Protein AF-A0A077WPT0-F1 (afdb_monomer)

Solvent-accessible surface area (backbone atoms only — not comparable to full-atom values): 17258 Å² total; per-residue (Å²): 133,85,86,62,83,60,63,40,85,72,70,47,32,65,64,54,57,52,49,56,51,51,52,39,88,62,44,50,56,51,54,67,65,15,46,82,70,41,66,80,72,77,47,91,63,59,45,44,58,52,54,32,46,72,44,56,47,46,56,37,43,75,47,61,49,75,93,74,52,42,67,60,50,51,53,51,52,54,52,50,52,56,30,42,53,52,21,49,55,38,48,76,71,69,50,55,69,67,65,27,34,72,59,25,71,63,44,76,78,40,51,72,43,56,54,60,56,56,59,59,63,68,69,67,75,79,80,78,85,75,79,76,79,79,74,92,76,86,88,80,89,88,88,89,85,88,87,87,84,89,86,87,85,87,90,87,85,89,76,90,81,89,81,90,81,82,88,83,87,78,85,80,81,88,79,88,78,90,79,84,87,78,95,79,81,85,86,84,80,81,76,80,75,80,85,76,77,73,88,73,76,70,79,69,57,68,66,59,54,50,56,50,51,54,51,52,51,52,51,51,51,51,52,50,53,51,53,56,49,52,54,51,50,54,53,49,55,51,51,51,51,52,51,58,48,54,52,53,42,48,75,71,67,52,51,73,68,58,51,50,56,55,56,62,76,74,111

pLDDT: mean 77.73, std 22.84, range [34.75, 98.44]

Sequence (267 aa):
MKWSTEKGPMGVTRDQVVLDWLKQPGNYDSFMKADGRSKMMGTVTQNKRDVVKSTVCVSLQNAGFSGITPHAVVIKLTQWLKNYHRAYALAKSGASQEKVKKVFPDYYDLVNHIESDTCQQAAGDTSDSSICEIQPRNIIRGQRLRQQQLSRVFDADNIDHQQANQHHSHQYVETHSSTRYSRARATRTTIRYQNRNESSTRMQDPLLQRQHYDLITRLLQQQQQLLDQQARQSRLQEIELHISLIERLTEAGFTKEEIAEQLAKYQ

Organism: NCBI:txid688394

Mean predicted aligned error: 18.71 Å

Secondary structure (DSSP, 8-state):
--------TTS--HHHHHHHHHHSTTHHHHHHH--GGGGGGT--PPPHHHHHHHTHHHHHHHTT--S--HHHHHHHHHHHHHHHHHHHHHHHTT--HHHHHHH-TTHHHHHHHHHHHHHHHHSSSSS------------------SSSSSS-S------------------PPP-------------------------------HHHHHHHHHHHHHHHHHHHHHHHHHHHHHHHHHHHHHHHHHHHHHHTT--HHHHHHHHHTT-

Foldseek 3Di:
DDLDQDQAPQRHGLVRLVLVQLLDACLVVLLVQQDPPCVVVVDPRHHNLRSCVVGVVVSCVVSVHPDDHSVNVNVVVVQLVVLLVVLVVCVVVVHDPVVSCVSPVCNVVNVVRVVVNVVVVVVPPPPDPPPPPDDPDDDDDDDDPDDDPDDDDDDDDDDDDDDDDDDDDDDDDDDDDDDDDDDDDDDDPPPPPPPPDDPPPPPPPVVVVVVVVVVVVVVVVVVVVVVVVVVVVVVVVVVVVLVVVVVVCVVVVDDPVVSVVVVVVVD

Structure (mmCIF, N/CA/C/O backbone):
data_AF-A0A077WPT0-F1
#
_entry.id   AF-A0A077WPT0-F1
#
loop_
_atom_site.group_PDB
_atom_site.id
_atom_site.type_symbol
_atom_site.label_atom_id
_atom_site.label_alt_id
_atom_site.label_comp_id
_atom_site.label_asym_id
_atom_site.label_entity_id
_atom_site.label_seq_id
_atom_site.pdbx_PDB_ins_code
_atom_site.Cartn_x
_atom_site.Cartn_y
_atom_site.Cartn_z
_atom_site.occupancy
_atom_site.B_iso_or_equiv
_atom_site.auth_seq_id
_atom_site.auth_comp_id
_atom_site.auth_asym_id
_atom_site.auth_atom_id
_atom_site.pdbx_PDB_model_num
ATOM 1 N N . MET A 1 1 ? -7.056 3.470 -22.366 1.00 61.12 1 MET A N 1
ATOM 2 C CA . MET A 1 1 ? -7.720 2.359 -21.645 1.00 61.12 1 MET A CA 1
ATOM 3 C C . MET A 1 1 ? -8.851 2.957 -20.826 1.00 61.12 1 MET A C 1
ATOM 5 O O . MET A 1 1 ? -8.581 3.908 -20.102 1.00 61.12 1 MET A O 1
ATOM 9 N N . LYS A 1 2 ? -10.095 2.490 -20.976 1.00 74.56 2 LYS A N 1
ATOM 10 C CA . LYS A 1 2 ? -11.208 2.971 -20.143 1.00 74.56 2 LYS A CA 1
ATOM 11 C C . LYS A 1 2 ? -11.101 2.312 -18.767 1.00 74.56 2 LYS A C 1
ATOM 13 O O . LYS A 1 2 ? -11.049 1.086 -18.670 1.00 74.56 2 LYS A O 1
ATOM 18 N N . TRP A 1 3 ? -11.009 3.122 -17.720 1.00 86.31 3 TRP A N 1
ATOM 19 C CA . TRP A 1 3 ? -11.073 2.647 -16.344 1.00 86.31 3 TRP A CA 1
ATOM 20 C C . TRP A 1 3 ? -12.552 2.413 -16.017 1.00 86.31 3 TRP A C 1
ATOM 22 O O . TRP A 1 3 ? -13.270 3.370 -15.750 1.00 86.31 3 TRP A O 1
ATOM 32 N N . SER A 1 4 ? -13.032 1.179 -16.198 1.00 84.44 4 SER A N 1
ATOM 33 C CA . SER A 1 4 ? -14.448 0.845 -15.987 1.00 84.44 4 SER A CA 1
ATOM 34 C C . SER A 1 4 ? -14.784 0.789 -14.495 1.00 84.44 4 SER A C 1
ATOM 36 O O . SER A 1 4 ? -13.951 0.377 -13.685 1.00 84.44 4 SER A O 1
ATOM 38 N N . THR A 1 5 ? -16.009 1.195 -14.164 1.00 88.31 5 THR A N 1
ATOM 39 C CA . THR A 1 5 ? -16.635 1.073 -12.840 1.00 88.31 5 THR A CA 1
ATOM 40 C C . THR A 1 5 ? -17.322 -0.280 -12.636 1.00 88.31 5 THR A C 1
ATOM 42 O O . THR A 1 5 ? -17.934 -0.506 -11.594 1.00 88.31 5 THR A O 1
ATOM 45 N N . GLU A 1 6 ? -17.230 -1.187 -13.611 1.00 91.88 6 GLU A N 1
ATOM 46 C CA . GLU A 1 6 ? -17.753 -2.547 -13.497 1.00 91.88 6 GLU A CA 1
ATOM 47 C C . GLU A 1 6 ? -17.143 -3.285 -12.297 1.00 91.88 6 GLU A C 1
ATOM 49 O O . GLU A 1 6 ? -15.930 -3.243 -12.052 1.00 91.88 6 GLU A O 1
ATOM 54 N N . LYS A 1 7 ? -18.011 -3.972 -11.547 1.00 93.75 7 LYS A N 1
ATOM 55 C CA . LYS A 1 7 ? -17.598 -4.863 -10.463 1.00 93.75 7 LYS A CA 1
ATOM 56 C C . LYS A 1 7 ? -16.868 -6.065 -11.059 1.00 93.75 7 LYS A C 1
ATOM 58 O O . LYS A 1 7 ? -17.328 -6.656 -12.032 1.00 93.75 7 LYS A O 1
ATOM 63 N N . GLY A 1 8 ? -15.718 -6.391 -10.481 1.00 90.81 8 GLY A N 1
ATOM 64 C CA . GLY A 1 8 ? -14.924 -7.550 -10.864 1.00 90.81 8 GLY A CA 1
ATOM 65 C C . GLY A 1 8 ? -15.490 -8.867 -10.326 1.00 90.81 8 GLY A C 1
ATOM 66 O O . GLY A 1 8 ? -16.518 -8.873 -9.645 1.00 90.81 8 GLY A O 1
ATOM 67 N N . PRO A 1 9 ? -14.781 -9.984 -10.574 1.00 89.38 9 PRO A N 1
ATOM 68 C CA . PRO A 1 9 ? -15.189 -11.328 -10.154 1.00 89.38 9 PRO A CA 1
ATOM 69 C C . PRO A 1 9 ? -15.435 -11.463 -8.646 1.00 89.38 9 PRO A C 1
ATOM 71 O O . PRO A 1 9 ? -16.282 -12.240 -8.226 1.00 89.38 9 PRO A O 1
ATOM 74 N N . MET A 1 10 ? -14.725 -10.676 -7.834 1.00 92.50 10 MET A N 1
ATOM 75 C CA . MET A 1 10 ? -14.856 -10.669 -6.372 1.00 92.50 10 MET A CA 1
ATOM 76 C C . MET A 1 10 ? -15.855 -9.623 -5.847 1.00 92.50 10 MET A C 1
ATOM 78 O O . MET A 1 10 ? -15.853 -9.302 -4.664 1.00 92.50 10 MET A O 1
ATOM 82 N N . GLY A 1 11 ? -16.670 -9.013 -6.714 1.00 95.88 11 GLY A N 1
ATOM 83 C CA . GLY A 1 11 ? -17.642 -7.982 -6.324 1.00 95.88 11 GLY A CA 1
ATOM 84 C C . GLY A 1 11 ? -17.039 -6.612 -5.976 1.00 95.88 11 GLY A C 1
ATOM 85 O O . GLY A 1 11 ? -17.791 -5.660 -5.756 1.00 95.88 11 GLY A O 1
ATOM 86 N N . VAL A 1 12 ? -15.709 -6.483 -5.978 1.00 96.44 12 VAL A N 1
ATOM 87 C CA . VAL A 1 12 ? -14.973 -5.223 -5.781 1.00 96.44 12 VAL A CA 1
ATOM 88 C C . VAL A 1 12 ? -14.750 -4.500 -7.108 1.00 96.44 12 VAL A C 1
ATOM 90 O O . VAL A 1 12 ? -14.693 -5.129 -8.163 1.00 96.44 12 VAL A O 1
ATOM 93 N N . THR A 1 13 ? -14.626 -3.174 -7.089 1.00 96.62 13 THR A N 1
ATOM 94 C CA . THR A 1 13 ? -14.268 -2.383 -8.279 1.00 96.62 13 THR A CA 1
ATOM 95 C C . THR A 1 13 ? -12.752 -2.197 -8.363 1.00 96.62 13 THR A C 1
ATOM 97 O O . THR A 1 13 ? -12.040 -2.313 -7.367 1.00 96.62 13 THR A O 1
ATOM 100 N N . ARG A 1 14 ? -12.232 -1.856 -9.549 1.00 95.81 14 ARG A N 1
ATOM 101 C CA . ARG A 1 14 ? -10.802 -1.520 -9.714 1.00 95.81 14 ARG A CA 1
ATOM 102 C C . ARG A 1 14 ? -10.390 -0.326 -8.860 1.00 95.81 14 ARG A C 1
ATOM 104 O O . ARG A 1 14 ? -9.275 -0.296 -8.356 1.00 95.81 14 ARG A O 1
ATOM 111 N N . ASP A 1 15 ? -11.289 0.650 -8.731 1.00 96.06 15 ASP A N 1
ATOM 112 C CA . ASP A 1 15 ? -11.083 1.821 -7.882 1.00 96.06 15 ASP A CA 1
ATOM 113 C C . ASP A 1 15 ? -10.944 1.402 -6.415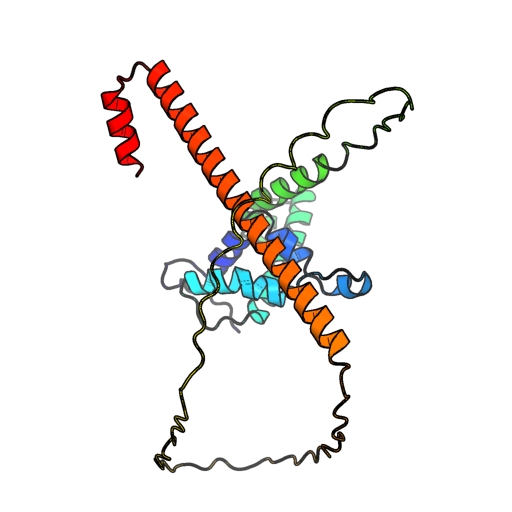 1.00 96.06 15 ASP A C 1
ATOM 115 O O . ASP A 1 15 ? -9.976 1.800 -5.776 1.00 96.06 15 ASP A O 1
ATOM 119 N N . GLN A 1 16 ? -11.811 0.510 -5.923 1.00 96.19 16 GLN A N 1
ATOM 120 C CA . GLN A 1 16 ? -11.729 0.013 -4.550 1.00 96.19 16 GLN A CA 1
ATOM 121 C C . GLN A 1 16 ? -10.383 -0.660 -4.254 1.00 96.19 16 GLN A C 1
ATOM 123 O O . GLN A 1 16 ? -9.739 -0.318 -3.272 1.00 96.19 16 GLN A O 1
ATOM 128 N N . VAL A 1 17 ? -9.907 -1.543 -5.139 1.00 97.12 17 VAL A N 1
ATOM 129 C CA . VAL A 1 17 ? -8.616 -2.236 -4.950 1.00 97.12 17 VAL A CA 1
ATOM 130 C C . VAL A 1 17 ? -7.448 -1.247 -4.868 1.00 97.12 17 VAL A C 1
ATOM 132 O O . VAL A 1 17 ? -6.526 -1.426 -4.074 1.00 97.12 17 VAL A O 1
ATOM 135 N N . VAL A 1 18 ? -7.473 -0.190 -5.684 1.00 96.62 18 VAL A N 1
ATOM 136 C CA . VAL A 1 18 ? -6.431 0.846 -5.666 1.00 96.62 18 VAL A CA 1
ATOM 137 C C . VAL A 1 18 ? -6.545 1.736 -4.424 1.00 96.62 18 VAL A C 1
ATOM 139 O O . VAL A 1 18 ? -5.513 2.116 -3.872 1.00 96.62 18 VAL A O 1
ATOM 142 N N . LEU A 1 19 ? -7.761 2.051 -3.962 1.00 96.38 19 LEU A N 1
ATOM 143 C CA . LEU A 1 19 ? -7.979 2.769 -2.700 1.00 96.38 19 LEU A CA 1
ATOM 144 C C . LEU A 1 19 ? -7.469 1.958 -1.514 1.00 96.38 19 LEU A C 1
ATOM 146 O O . LEU A 1 19 ? -6.725 2.492 -0.700 1.00 96.38 19 LEU A O 1
ATOM 150 N N . ASP A 1 20 ? -7.813 0.674 -1.440 1.00 97.00 20 ASP A N 1
ATOM 151 C CA . ASP A 1 20 ? -7.384 -0.207 -0.353 1.00 97.00 20 ASP A CA 1
ATOM 152 C C . ASP A 1 20 ? -5.860 -0.347 -0.325 1.00 97.00 20 ASP A C 1
ATOM 154 O O . ASP A 1 20 ? -5.253 -0.331 0.743 1.00 97.00 20 ASP A O 1
ATOM 158 N N . TRP A 1 21 ? -5.218 -0.385 -1.497 1.00 96.94 21 TRP A N 1
ATOM 159 C CA . TRP A 1 21 ? -3.762 -0.333 -1.588 1.00 96.94 21 TRP A CA 1
ATOM 160 C C . TRP A 1 21 ? -3.181 0.995 -1.076 1.00 96.94 21 TRP A C 1
ATOM 162 O O . TRP A 1 21 ? -2.174 0.981 -0.373 1.00 96.94 21 TRP A O 1
ATOM 172 N N . LEU A 1 22 ? -3.806 2.138 -1.385 1.00 96.62 22 LEU A N 1
ATOM 173 C CA . LEU A 1 22 ? -3.371 3.453 -0.890 1.00 96.62 22 LEU A CA 1
ATOM 174 C C . LEU A 1 22 ? -3.555 3.623 0.625 1.00 96.62 22 LEU A C 1
ATOM 176 O O . LEU A 1 22 ? -2.825 4.407 1.222 1.00 96.62 22 LEU A O 1
ATOM 180 N N . LYS A 1 23 ? -4.513 2.912 1.232 1.00 95.88 23 LYS A N 1
ATOM 181 C CA . LYS A 1 23 ? -4.760 2.924 2.684 1.00 95.88 23 LYS A CA 1
ATOM 182 C C . LYS A 1 23 ? -3.711 2.148 3.485 1.00 95.88 23 LYS A C 1
ATOM 184 O O . LYS A 1 23 ? -3.635 2.318 4.698 1.00 95.88 23 LYS A O 1
ATOM 189 N N . GLN A 1 24 ? -2.940 1.273 2.841 1.00 95.38 24 GLN A N 1
ATOM 190 C CA . GLN A 1 24 ? -1.886 0.520 3.518 1.00 95.38 24 GLN A CA 1
ATOM 191 C C . GLN A 1 24 ? -0.701 1.439 3.876 1.00 95.38 24 GLN A C 1
ATOM 193 O O . GLN A 1 24 ? -0.290 2.241 3.027 1.00 95.38 24 GLN A O 1
ATOM 198 N N . PRO A 1 25 ? -0.111 1.290 5.079 1.00 93.38 25 PRO A N 1
ATOM 199 C CA . PRO A 1 25 ? 0.960 2.163 5.545 1.00 93.38 25 PRO A CA 1
ATOM 200 C C . PRO A 1 25 ? 2.158 2.219 4.593 1.00 93.38 25 PRO A C 1
ATOM 202 O O . PRO A 1 25 ? 2.627 1.193 4.098 1.00 93.38 25 PRO A O 1
ATOM 205 N N . GLY A 1 26 ? 2.655 3.426 4.321 1.00 91.44 26 GLY A N 1
ATOM 206 C CA . GLY A 1 26 ? 3.845 3.661 3.494 1.00 91.44 26 GLY A CA 1
ATOM 207 C C . GLY A 1 26 ? 3.670 3.487 1.976 1.00 91.44 26 GLY A C 1
ATOM 208 O O . GLY A 1 26 ? 4.552 3.903 1.218 1.00 91.44 26 GLY A O 1
ATOM 209 N N . ASN A 1 27 ? 2.547 2.952 1.482 1.00 94.75 27 ASN A N 1
ATOM 210 C CA . ASN A 1 27 ? 2.315 2.800 0.037 1.00 94.75 27 ASN A CA 1
ATOM 211 C C . ASN A 1 27 ? 2.149 4.150 -0.672 1.00 94.75 27 ASN A C 1
ATOM 213 O O . ASN A 1 27 ? 2.704 4.359 -1.757 1.00 94.75 27 ASN A O 1
ATOM 217 N N . TYR A 1 28 ? 1.427 5.081 -0.041 1.00 94.94 28 TYR A N 1
ATOM 218 C CA . TYR A 1 28 ? 1.303 6.458 -0.516 1.00 94.94 28 TYR A CA 1
ATOM 219 C C . TYR A 1 28 ? 2.684 7.120 -0.650 1.00 94.94 28 TYR A C 1
ATOM 221 O O . TYR A 1 28 ? 3.041 7.608 -1.727 1.00 94.94 28 TYR A O 1
ATOM 229 N N . ASP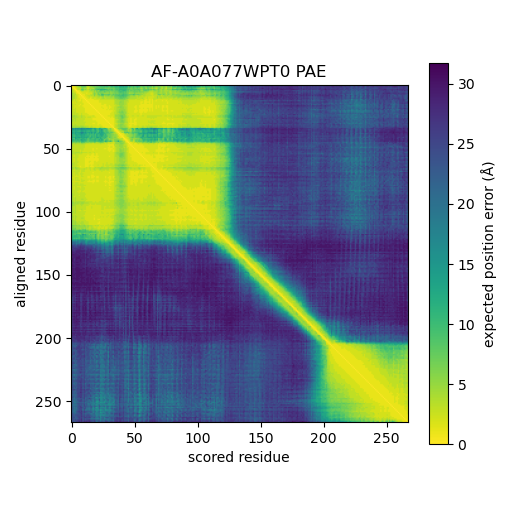 A 1 29 ? 3.488 7.065 0.414 1.00 91.94 29 ASP A N 1
ATOM 230 C CA . ASP A 1 29 ? 4.832 7.644 0.453 1.00 91.94 29 ASP A CA 1
ATOM 231 C C . ASP A 1 29 ? 5.755 7.010 -0.580 1.00 91.94 29 ASP A C 1
ATOM 233 O O . ASP A 1 29 ? 6.461 7.718 -1.298 1.00 91.94 29 ASP A O 1
ATOM 237 N N . SER A 1 30 ? 5.731 5.680 -0.686 1.00 92.31 30 SER A N 1
ATOM 238 C CA . SER A 1 30 ? 6.514 4.929 -1.664 1.00 92.31 30 SER A CA 1
ATOM 239 C C . SER A 1 30 ? 6.197 5.393 -3.087 1.00 92.31 30 SER A C 1
ATOM 241 O O . SER A 1 30 ? 7.104 5.735 -3.849 1.00 92.31 30 SER A O 1
ATOM 243 N N . PHE A 1 31 ? 4.913 5.529 -3.435 1.00 94.12 31 PHE A N 1
ATOM 244 C CA . PHE A 1 31 ? 4.510 6.023 -4.752 1.00 94.12 31 PHE A CA 1
ATOM 245 C C . PHE A 1 31 ? 4.898 7.488 -4.995 1.00 94.12 31 PHE A C 1
ATOM 247 O O . PHE A 1 31 ? 5.295 7.848 -6.109 1.00 94.12 31 PHE A O 1
ATOM 254 N N . MET A 1 32 ? 4.786 8.340 -3.973 1.00 92.31 32 MET A N 1
ATOM 255 C CA . MET A 1 32 ? 5.144 9.758 -4.062 1.00 92.31 32 MET A CA 1
ATOM 256 C C . MET A 1 32 ? 6.656 9.963 -4.215 1.00 92.31 32 MET A C 1
ATOM 258 O O . MET A 1 32 ? 7.076 10.761 -5.056 1.00 92.31 32 MET A O 1
ATOM 262 N N . LYS A 1 33 ? 7.465 9.207 -3.462 1.00 90.06 33 LYS A N 1
ATOM 263 C CA . LYS A 1 33 ? 8.938 9.235 -3.493 1.00 90.06 33 LYS A CA 1
ATOM 264 C C . LYS A 1 33 ? 9.514 8.573 -4.744 1.00 90.06 33 LYS A C 1
ATOM 266 O O . LYS A 1 33 ? 10.615 8.928 -5.160 1.00 90.06 33 LYS A O 1
ATOM 271 N N . ALA A 1 34 ? 8.771 7.665 -5.378 1.00 90.25 34 ALA A N 1
ATOM 272 C CA . ALA A 1 34 ? 9.157 6.981 -6.608 1.00 90.25 34 ALA A CA 1
ATOM 273 C C . ALA A 1 34 ? 9.166 7.896 -7.851 1.00 90.25 34 ALA A C 1
ATOM 275 O O . ALA A 1 34 ? 8.766 7.477 -8.931 1.00 90.25 34 ALA A O 1
ATOM 276 N N . ASP A 1 35 ? 9.572 9.163 -7.752 1.00 80.38 35 ASP A N 1
ATOM 277 C CA . ASP A 1 35 ? 9.676 10.050 -8.910 1.00 80.38 35 ASP A CA 1
ATOM 278 C C . ASP A 1 35 ? 11.081 10.024 -9.526 1.00 80.38 35 ASP A C 1
ATOM 280 O O . ASP A 1 35 ? 12.098 9.916 -8.844 1.00 80.38 35 ASP A O 1
ATOM 284 N N . GLY A 1 36 ? 11.155 10.161 -10.851 1.00 61.09 36 GLY A N 1
ATOM 285 C CA . GLY A 1 36 ? 12.404 10.000 -11.608 1.00 61.09 36 GLY A CA 1
ATOM 286 C C . GLY A 1 36 ? 13.478 11.067 -11.345 1.00 61.09 36 GLY A C 1
ATOM 287 O O . GLY A 1 36 ? 14.562 10.979 -11.924 1.00 61.09 36 GLY A O 1
ATOM 288 N N . ARG A 1 37 ? 13.201 12.070 -10.498 1.00 64.75 37 ARG A N 1
ATOM 289 C CA . ARG A 1 37 ? 14.124 13.176 -10.183 1.00 64.75 37 ARG A CA 1
ATOM 290 C C . ARG A 1 37 ? 15.326 12.739 -9.352 1.00 64.75 37 ARG A C 1
ATOM 292 O O . ARG A 1 37 ? 16.400 13.314 -9.492 1.00 64.75 37 ARG A O 1
ATOM 299 N N . SER A 1 38 ? 15.180 11.688 -8.554 1.00 63.31 38 SER A N 1
ATOM 300 C CA . SER A 1 38 ? 16.245 11.168 -7.690 1.00 63.31 38 SER A CA 1
ATOM 301 C C . SER A 1 38 ? 17.443 10.601 -8.457 1.00 63.31 38 SER A C 1
ATOM 303 O O . SER A 1 38 ? 18.521 10.465 -7.886 1.00 63.31 38 SER A O 1
ATOM 305 N N . LYS A 1 39 ? 17.319 10.390 -9.778 1.00 61.41 39 LYS A N 1
ATOM 306 C CA . LYS A 1 39 ? 18.473 10.088 -10.639 1.00 61.41 39 LYS A CA 1
ATOM 307 C C . LYS A 1 39 ? 19.583 11.140 -10.541 1.00 61.41 39 LYS A C 1
ATOM 309 O O . LYS A 1 39 ? 20.742 10.783 -10.711 1.00 61.41 39 LYS A O 1
ATOM 314 N N . MET A 1 40 ? 19.257 12.405 -10.253 1.00 62.19 40 MET A N 1
ATOM 315 C CA . MET A 1 40 ? 20.275 13.451 -10.073 1.00 62.19 40 MET A CA 1
ATOM 316 C C . MET A 1 40 ? 21.046 13.334 -8.752 1.00 62.19 40 MET A C 1
ATOM 318 O O . MET A 1 40 ? 22.156 13.843 -8.669 1.00 62.19 40 MET A O 1
ATOM 322 N N . MET A 1 41 ? 20.490 12.663 -7.740 1.00 69.81 41 MET A N 1
ATOM 323 C CA . MET A 1 41 ? 21.079 12.560 -6.397 1.00 69.81 41 MET A CA 1
ATOM 324 C C . MET A 1 41 ? 21.886 11.267 -6.196 1.00 69.81 41 MET A C 1
ATOM 326 O O . MET A 1 41 ? 22.348 11.001 -5.092 1.00 69.81 41 MET A O 1
ATOM 330 N N . GLY A 1 42 ? 22.030 10.427 -7.230 1.00 73.25 42 GLY A N 1
ATOM 331 C CA . GLY A 1 42 ? 22.754 9.152 -7.140 1.00 73.25 42 GLY A CA 1
ATOM 332 C C . GLY A 1 42 ? 22.072 8.088 -6.271 1.00 73.25 42 GLY A C 1
ATOM 333 O O . GLY A 1 42 ? 22.613 6.997 -6.102 1.00 73.25 42 GLY A O 1
ATOM 334 N N . THR A 1 43 ? 20.878 8.364 -5.741 1.00 73.19 43 THR A N 1
ATOM 335 C CA . THR A 1 43 ? 20.095 7.395 -4.980 1.00 73.19 43 THR A CA 1
ATOM 336 C C . THR A 1 43 ? 19.271 6.535 -5.933 1.00 73.19 43 THR A C 1
ATOM 338 O O . THR A 1 43 ? 18.555 7.028 -6.809 1.00 73.19 43 THR A O 1
ATOM 341 N N . VAL A 1 44 ? 19.379 5.214 -5.779 1.00 69.88 44 VAL A N 1
ATOM 342 C CA . VAL A 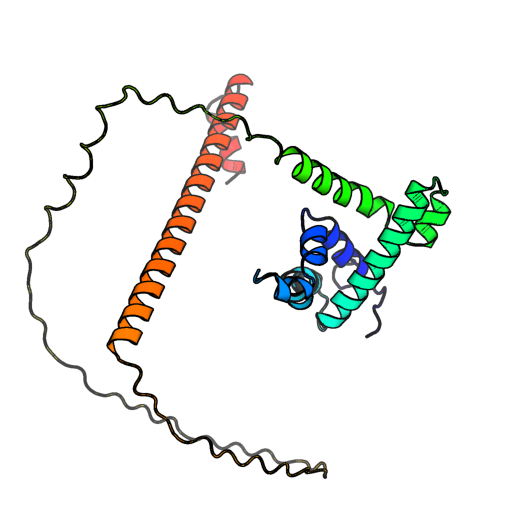1 44 ? 18.577 4.249 -6.539 1.00 69.88 44 VAL A CA 1
ATOM 343 C C . VAL A 1 44 ? 17.157 4.263 -5.979 1.00 69.88 44 VAL A C 1
ATOM 345 O O . VAL A 1 44 ? 16.778 3.428 -5.166 1.00 69.88 44 VAL A O 1
ATOM 348 N N . THR A 1 45 ? 16.355 5.243 -6.376 1.00 77.38 45 THR A N 1
ATOM 349 C CA . THR A 1 45 ? 14.917 5.217 -6.093 1.00 77.38 45 THR A CA 1
ATOM 350 C C . THR A 1 45 ? 14.191 4.398 -7.146 1.00 77.38 45 THR A C 1
ATOM 352 O O . THR A 1 45 ? 14.464 4.510 -8.345 1.00 77.38 45 THR A O 1
ATOM 355 N N . GLN A 1 46 ? 13.217 3.616 -6.693 1.00 87.88 46 GLN A N 1
ATOM 356 C CA . GLN A 1 46 ? 12.321 2.858 -7.557 1.00 87.88 46 GLN A CA 1
ATOM 357 C C . GLN A 1 46 ? 11.520 3.799 -8.471 1.00 87.88 46 GLN A C 1
ATOM 359 O O . GLN A 1 46 ? 11.143 4.902 -8.084 1.00 87.88 46 GLN A O 1
ATOM 364 N N . ASN A 1 47 ? 11.253 3.371 -9.704 1.00 91.62 47 ASN A N 1
ATOM 365 C CA . ASN A 1 47 ? 10.379 4.096 -10.627 1.00 91.62 47 ASN A CA 1
ATOM 366 C C . ASN A 1 47 ? 8.906 3.845 -10.253 1.00 91.62 47 ASN A C 1
ATOM 368 O O . ASN A 1 47 ? 8.558 2.706 -9.941 1.00 91.62 47 ASN A O 1
ATOM 372 N N . LYS A 1 48 ? 8.008 4.840 -10.379 1.00 94.38 48 LYS A N 1
ATOM 373 C CA . LYS A 1 48 ? 6.545 4.648 -10.208 1.00 94.38 48 LYS A CA 1
ATOM 374 C C . LYS A 1 48 ? 6.022 3.430 -10.956 1.00 94.38 48 LYS A C 1
ATOM 376 O O . LYS A 1 48 ? 5.159 2.720 -10.450 1.00 94.38 48 LYS A O 1
ATOM 381 N N . ARG A 1 49 ? 6.528 3.185 -12.172 1.00 95.12 49 ARG A N 1
ATOM 382 C CA . ARG A 1 49 ? 6.116 2.026 -12.976 1.00 95.12 49 ARG A CA 1
ATOM 383 C C . ARG A 1 49 ? 6.495 0.704 -12.305 1.00 95.12 49 ARG A C 1
ATOM 385 O O . ARG A 1 49 ? 5.706 -0.230 -12.390 1.00 95.12 49 ARG A O 1
ATOM 392 N N . ASP A 1 50 ? 7.652 0.641 -11.655 1.00 93.94 50 ASP A N 1
ATOM 393 C CA . ASP A 1 50 ? 8.131 -0.565 -10.981 1.00 93.94 50 ASP A CA 1
ATOM 394 C C . ASP A 1 50 ? 7.355 -0.800 -9.687 1.00 93.94 50 ASP A C 1
ATOM 396 O O . ASP A 1 50 ? 6.844 -1.901 -9.508 1.00 93.94 50 ASP A O 1
ATOM 400 N N . VAL A 1 51 ? 7.149 0.248 -8.874 1.00 95.25 51 VAL A N 1
ATOM 401 C CA . VAL A 1 51 ? 6.302 0.194 -7.666 1.00 95.25 51 VAL A CA 1
ATOM 402 C C . VAL A 1 51 ? 4.905 -0.308 -8.019 1.00 95.25 51 VAL A C 1
ATOM 404 O O . VAL A 1 51 ? 4.410 -1.271 -7.442 1.00 95.25 51 VAL A O 1
ATOM 407 N N . VAL A 1 52 ? 4.275 0.290 -9.031 1.00 96.94 52 VAL A N 1
ATOM 408 C CA . VAL A 1 52 ? 2.934 -0.106 -9.472 1.00 96.94 52 VAL A CA 1
ATOM 409 C C . VAL A 1 52 ? 2.905 -1.531 -10.012 1.00 96.94 52 VAL A C 1
ATOM 411 O O . VAL A 1 52 ? 1.948 -2.258 -9.757 1.00 96.94 52 VAL A O 1
ATOM 414 N N . LYS A 1 53 ? 3.934 -1.942 -10.759 1.00 96.44 53 LYS A N 1
ATOM 415 C CA . LYS A 1 53 ? 4.010 -3.291 -11.321 1.00 96.44 53 LYS A CA 1
ATOM 416 C C . LYS A 1 53 ? 4.148 -4.348 -10.224 1.00 96.44 53 LYS A C 1
ATOM 418 O O . LYS A 1 53 ? 3.491 -5.377 -10.329 1.00 96.44 53 LYS A O 1
ATOM 423 N N . SER A 1 54 ? 4.991 -4.117 -9.217 1.00 95.31 54 SER A N 1
ATOM 424 C CA . SER A 1 54 ? 5.255 -5.091 -8.150 1.00 95.31 54 SER A CA 1
ATOM 425 C C . SER A 1 54 ? 4.155 -5.151 -7.093 1.00 95.31 54 SER A C 1
ATOM 427 O O . SER A 1 54 ? 3.993 -6.191 -6.467 1.00 95.31 54 SER A O 1
ATOM 429 N N . THR A 1 55 ? 3.395 -4.070 -6.904 1.00 96.12 55 THR A N 1
ATOM 430 C CA . THR A 1 55 ? 2.386 -3.980 -5.838 1.00 96.12 55 THR A CA 1
ATOM 431 C C . THR A 1 55 ? 0.966 -3.903 -6.403 1.00 96.12 55 THR A C 1
ATOM 433 O O . THR A 1 55 ? 0.242 -4.893 -6.410 1.00 96.12 55 THR A O 1
ATOM 436 N N . VAL A 1 56 ? 0.568 -2.759 -6.963 1.00 96.62 56 VAL A N 1
ATOM 437 C CA . VAL A 1 56 ? -0.816 -2.489 -7.387 1.00 96.62 56 VAL A CA 1
ATOM 438 C C . VAL A 1 56 ? -1.310 -3.459 -8.460 1.00 96.62 56 VAL A C 1
ATOM 440 O O . VAL A 1 56 ? -2.444 -3.930 -8.396 1.00 96.62 56 VAL A O 1
ATOM 443 N N . CYS A 1 57 ? -0.479 -3.776 -9.456 1.00 96.75 57 CYS A N 1
ATOM 444 C CA . CYS A 1 57 ? -0.841 -4.737 -10.497 1.00 96.75 57 CYS A CA 1
ATOM 445 C C . CYS A 1 57 ? -1.047 -6.147 -9.931 1.00 96.75 57 CYS A C 1
ATOM 447 O O . CYS A 1 57 ? -1.939 -6.845 -10.406 1.00 96.75 57 CYS A O 1
ATOM 449 N N . VAL A 1 58 ? -0.282 -6.537 -8.906 1.00 96.75 58 VAL A N 1
ATOM 450 C CA . VAL A 1 58 ? -0.460 -7.818 -8.208 1.00 96.75 58 VAL A CA 1
ATOM 451 C C . VAL A 1 58 ? -1.779 -7.814 -7.436 1.00 96.75 58 VAL A C 1
ATOM 453 O O . VAL A 1 58 ? -2.569 -8.739 -7.596 1.00 96.75 58 VAL A O 1
ATOM 456 N N . SER A 1 59 ? -2.095 -6.744 -6.698 1.00 96.56 59 SER A N 1
ATOM 457 C CA . SER A 1 59 ? -3.386 -6.614 -5.999 1.00 96.56 59 SER A CA 1
ATOM 458 C C . SER A 1 59 ? -4.582 -6.656 -6.956 1.00 96.56 59 SER A C 1
ATOM 460 O O . SER A 1 59 ? -5.576 -7.328 -6.687 1.00 96.56 59 SER A O 1
ATOM 462 N N . LEU A 1 60 ? -4.485 -5.985 -8.110 1.00 96.69 60 LEU A N 1
ATOM 463 C CA . LEU A 1 60 ? -5.516 -6.028 -9.151 1.00 96.69 60 LEU A CA 1
ATOM 464 C C . LEU A 1 60 ? -5.670 -7.431 -9.749 1.00 96.69 60 LEU A C 1
ATOM 466 O O . LEU A 1 60 ? -6.797 -7.884 -9.947 1.00 96.69 60 LEU A O 1
ATOM 470 N N . GLN A 1 61 ? -4.560 -8.125 -10.003 1.00 96.56 61 GLN A N 1
ATOM 471 C CA . GLN A 1 61 ? -4.576 -9.494 -10.511 1.00 96.56 61 GLN A CA 1
ATOM 472 C C . GLN A 1 61 ? -5.208 -10.460 -9.502 1.00 96.56 61 GLN A C 1
ATOM 474 O O . GLN A 1 61 ? -6.047 -11.270 -9.893 1.00 96.56 61 GLN A O 1
ATOM 479 N N . ASN A 1 62 ? -4.876 -10.326 -8.216 1.00 95.75 62 ASN A N 1
ATOM 480 C CA . ASN A 1 62 ? -5.460 -11.120 -7.132 1.00 95.75 62 ASN A CA 1
ATOM 481 C C . ASN A 1 62 ? -6.974 -10.892 -7.002 1.00 95.75 62 ASN A C 1
ATOM 483 O O . ASN A 1 62 ? -7.709 -11.827 -6.712 1.00 95.75 62 ASN A O 1
ATOM 487 N N . ALA A 1 63 ? -7.452 -9.680 -7.298 1.00 96.00 63 ALA A N 1
ATOM 488 C CA . ALA A 1 63 ? -8.879 -9.352 -7.349 1.00 96.00 63 ALA A CA 1
ATOM 489 C C . ALA A 1 63 ? -9.594 -9.826 -8.638 1.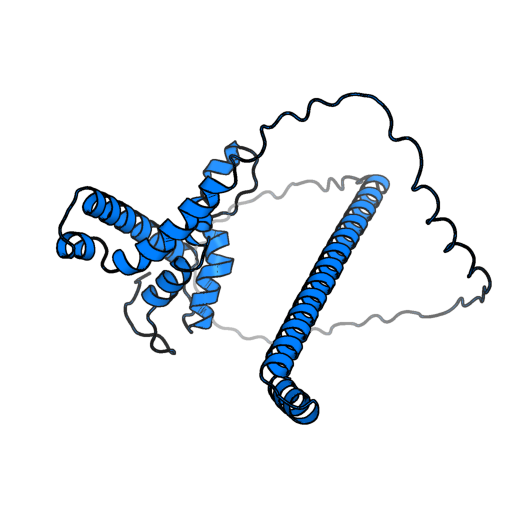00 96.00 63 ALA A C 1
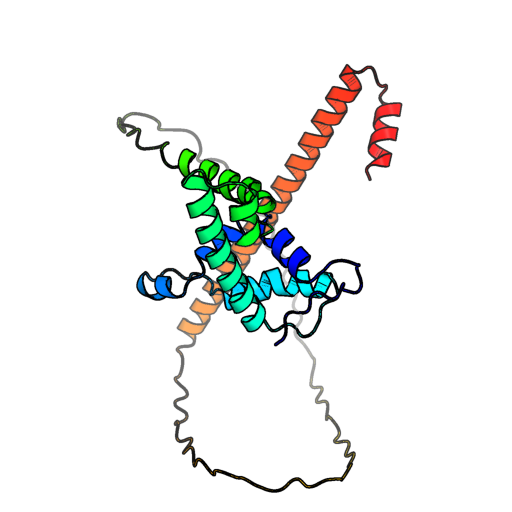ATOM 491 O O . ALA A 1 63 ? -10.772 -9.527 -8.851 1.00 96.00 63 ALA A O 1
ATOM 492 N N . GLY A 1 64 ? -8.892 -10.543 -9.524 1.00 96.06 64 GLY A N 1
ATOM 493 C CA . GLY A 1 64 ? -9.432 -11.074 -10.775 1.00 96.06 64 GLY A CA 1
ATOM 494 C C . GLY A 1 64 ? -9.417 -10.090 -11.949 1.00 96.06 64 GLY A C 1
ATOM 495 O O . GLY A 1 64 ? -10.024 -10.361 -12.986 1.00 96.06 64 GLY A O 1
ATOM 496 N N . PHE A 1 65 ? -8.727 -8.951 -11.834 1.00 95.50 65 PHE A N 1
ATOM 497 C CA . PHE A 1 65 ? -8.571 -8.006 -12.938 1.00 95.50 65 PHE A CA 1
ATOM 498 C C . PHE A 1 65 ? -7.287 -8.280 -13.725 1.00 95.50 65 PHE A C 1
ATOM 500 O O . PHE A 1 65 ? 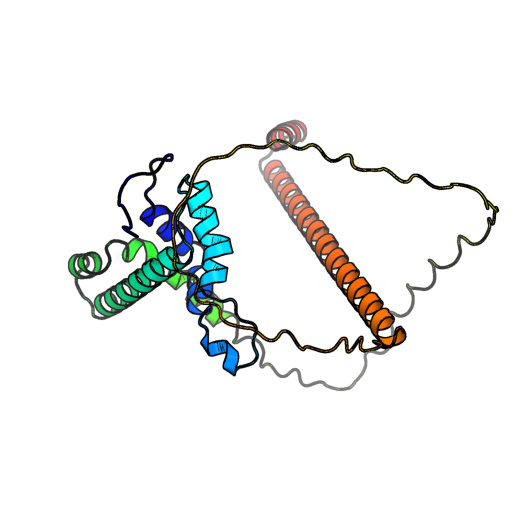-6.187 -7.923 -13.306 1.00 95.50 65 PHE A O 1
ATOM 507 N N . SER A 1 66 ? -7.428 -8.860 -14.915 1.00 93.75 66 SER A N 1
ATOM 508 C CA . SER A 1 66 ? -6.315 -9.101 -15.837 1.00 93.75 66 SER A CA 1
ATOM 509 C C . SER A 1 66 ? -6.209 -8.022 -16.926 1.00 93.75 66 SER A C 1
ATOM 511 O O . SER A 1 66 ? -7.124 -7.230 -17.164 1.00 93.75 66 SER A O 1
ATOM 513 N N . GLY A 1 67 ? -5.043 -7.949 -17.576 1.00 93.81 67 GLY A N 1
ATOM 514 C CA . GLY A 1 67 ? -4.812 -7.071 -18.730 1.00 93.81 67 GLY A CA 1
ATOM 515 C C . GLY A 1 67 ? -4.635 -5.582 -18.410 1.00 93.81 67 GLY A C 1
ATOM 516 O O . GLY A 1 67 ? -4.511 -4.779 -19.332 1.00 93.81 67 GLY A O 1
ATOM 517 N N . ILE A 1 68 ? -4.596 -5.180 -17.136 1.00 95.25 68 ILE A N 1
ATOM 518 C CA . ILE A 1 68 ? -4.341 -3.787 -16.758 1.00 95.25 68 ILE A CA 1
ATOM 519 C C . ILE A 1 68 ? -2.843 -3.494 -16.868 1.00 95.25 68 ILE A C 1
ATOM 521 O O . ILE A 1 68 ? -2.016 -4.081 -16.175 1.00 95.25 68 ILE A O 1
ATOM 525 N N . THR A 1 69 ? -2.482 -2.546 -17.733 1.00 96.06 69 THR A N 1
ATOM 526 C CA . THR A 1 69 ? -1.076 -2.147 -17.883 1.00 96.06 69 THR A CA 1
ATOM 527 C C . THR A 1 69 ? -0.613 -1.289 -16.696 1.00 96.06 69 THR A C 1
ATOM 529 O O . THR A 1 69 ? -1.345 -0.379 -16.292 1.00 96.06 69 THR A O 1
ATOM 532 N N . PRO A 1 70 ? 0.630 -1.461 -16.197 1.00 96.44 70 PRO A N 1
ATOM 533 C CA . PRO A 1 70 ? 1.175 -0.617 -15.127 1.00 96.44 70 PRO A CA 1
ATOM 534 C C . PRO A 1 70 ? 1.116 0.880 -15.454 1.00 96.44 70 PRO A C 1
ATOM 536 O O . PRO A 1 70 ? 0.885 1.719 -14.591 1.00 96.44 70 PRO A O 1
ATOM 539 N N . HIS A 1 71 ? 1.272 1.239 -16.731 1.00 95.62 71 HIS A N 1
ATOM 540 C CA . HIS A 1 71 ? 1.192 2.628 -17.174 1.00 95.62 71 HIS A CA 1
ATOM 541 C C . HIS A 1 71 ? -0.193 3.253 -16.954 1.00 95.62 71 HIS A C 1
ATOM 543 O O . HIS A 1 71 ? -0.277 4.392 -16.498 1.00 95.62 71 HIS A O 1
ATOM 549 N N . ALA A 1 72 ? -1.271 2.512 -17.235 1.00 95.75 72 ALA A N 1
ATOM 550 C CA . ALA A 1 72 ? -2.631 2.993 -17.007 1.00 95.75 72 ALA A CA 1
ATOM 551 C C . ALA A 1 72 ? -2.900 3.242 -15.515 1.00 95.75 72 ALA A C 1
ATOM 553 O O . ALA A 1 72 ? -3.515 4.247 -15.161 1.00 95.75 72 ALA A O 1
ATOM 554 N N . VAL A 1 73 ? -2.384 2.368 -14.647 1.00 96.38 73 VAL A N 1
ATOM 555 C CA . VAL A 1 73 ? -2.486 2.514 -13.189 1.00 96.38 73 VAL A CA 1
ATOM 556 C C . VAL A 1 73 ? -1.703 3.734 -12.701 1.00 96.38 73 VAL A C 1
ATOM 558 O O . VAL A 1 73 ? -2.249 4.532 -11.946 1.00 96.38 73 VAL A O 1
ATOM 561 N N . VAL A 1 74 ? -0.475 3.956 -13.189 1.00 96.19 74 VAL A N 1
ATOM 562 C CA . VAL A 1 74 ? 0.311 5.163 -12.861 1.00 96.19 74 VAL A CA 1
ATOM 563 C C . VAL A 1 74 ? -0.440 6.442 -13.247 1.00 96.19 74 VAL A C 1
ATOM 565 O O . VAL A 1 74 ? -0.482 7.384 -12.454 1.00 96.19 74 VAL A O 1
ATOM 568 N N . ILE A 1 75 ? -1.054 6.490 -14.437 1.00 95.44 75 ILE A N 1
ATOM 569 C CA . ILE A 1 75 ? -1.855 7.646 -14.881 1.00 95.44 75 ILE A CA 1
ATOM 570 C C . ILE A 1 75 ? -3.031 7.879 -13.927 1.00 95.44 75 ILE A C 1
ATOM 572 O O . ILE A 1 75 ? -3.242 9.007 -13.476 1.00 95.44 75 ILE A O 1
ATOM 576 N N . LYS A 1 76 ? -3.776 6.818 -13.596 1.00 95.69 76 LYS A N 1
ATOM 577 C CA . LYS A 1 76 ? -4.936 6.884 -12.700 1.00 95.69 76 LYS A CA 1
ATOM 578 C C . LYS A 1 76 ? -4.541 7.357 -11.298 1.00 95.69 76 LYS A C 1
ATOM 580 O O . LYS A 1 76 ? -5.128 8.321 -10.815 1.00 95.69 76 LYS A O 1
ATOM 585 N N . LEU A 1 77 ? -3.516 6.754 -10.693 1.00 96.31 77 LEU A N 1
ATOM 586 C CA . LEU A 1 77 ? -2.986 7.152 -9.384 1.00 96.31 77 LEU A CA 1
ATOM 587 C C . LEU A 1 77 ? -2.523 8.609 -9.382 1.00 96.31 77 LEU A C 1
ATOM 589 O O . LEU A 1 77 ? -2.873 9.372 -8.490 1.00 96.31 77 LEU A O 1
ATOM 593 N N . THR A 1 78 ? -1.809 9.039 -10.424 1.00 95.56 78 THR A N 1
ATOM 594 C CA . THR A 1 78 ? -1.369 10.437 -10.548 1.00 95.56 78 THR A CA 1
ATOM 595 C C . THR A 1 78 ? -2.558 11.401 -10.597 1.00 95.56 78 THR A C 1
ATOM 597 O O . THR A 1 78 ? -2.513 12.470 -9.989 1.00 95.56 78 THR A O 1
ATOM 600 N N . GLN A 1 79 ? -3.633 11.044 -11.306 1.00 96.19 79 GLN A N 1
ATOM 601 C CA . GLN A 1 79 ? -4.847 11.857 -11.351 1.00 96.19 79 GLN A CA 1
ATOM 602 C C . GLN A 1 79 ? -5.565 11.893 -9.997 1.00 96.19 79 GLN A C 1
ATOM 604 O O . GLN A 1 79 ? -6.023 12.955 -9.576 1.00 96.19 79 GLN A O 1
ATOM 609 N N . TRP A 1 80 ? -5.645 10.757 -9.308 1.00 96.38 80 TRP A N 1
ATOM 610 C CA . TRP A 1 80 ? -6.222 10.667 -7.970 1.00 96.38 80 TRP A CA 1
ATOM 611 C C . TRP A 1 80 ? -5.469 11.506 -6.953 1.00 96.38 80 TRP A C 1
ATOM 613 O O . TRP A 1 80 ? -6.097 12.288 -6.255 1.00 96.38 80 TRP A O 1
ATOM 623 N N . LEU A 1 81 ? -4.139 11.458 -6.948 1.00 94.94 81 LEU A N 1
ATOM 624 C CA . LEU A 1 81 ? -3.321 12.267 -6.044 1.00 94.94 81 LEU A CA 1
ATOM 625 C C . LEU A 1 81 ? -3.482 13.769 -6.302 1.00 94.94 81 LEU A C 1
ATOM 627 O O . LEU A 1 81 ? -3.581 14.557 -5.365 1.00 94.94 81 LEU A O 1
ATOM 631 N N . LYS A 1 82 ? -3.603 14.186 -7.570 1.00 96.44 82 LYS A N 1
ATOM 632 C CA . LYS A 1 82 ? -3.939 15.582 -7.905 1.00 96.44 82 LYS A CA 1
ATOM 633 C C . LYS A 1 82 ? -5.301 15.993 -7.343 1.00 96.44 82 LYS A C 1
ATOM 635 O O . LYS A 1 82 ? -5.434 17.103 -6.830 1.00 96.44 82 LYS A O 1
ATOM 640 N N . ASN A 1 83 ? -6.307 15.125 -7.448 1.00 97.50 83 ASN A N 1
ATOM 641 C CA . ASN A 1 83 ? -7.639 15.392 -6.907 1.00 97.50 83 ASN A CA 1
ATOM 642 C C . ASN A 1 83 ? -7.631 15.392 -5.372 1.00 97.50 83 ASN A C 1
ATOM 644 O O . ASN A 1 83 ? -8.216 16.292 -4.776 1.00 97.50 83 ASN A O 1
ATOM 648 N N . TYR A 1 84 ? -6.907 14.461 -4.748 1.00 97.00 84 TYR A N 1
ATOM 649 C CA . TYR A 1 84 ? -6.690 14.391 -3.306 1.00 97.00 84 TYR A CA 1
ATOM 650 C C . TYR A 1 84 ? -6.052 15.674 -2.772 1.00 97.00 84 TYR A C 1
ATOM 652 O O . TYR A 1 84 ? -6.609 16.292 -1.876 1.00 97.00 84 TYR A O 1
ATOM 660 N N . HIS A 1 85 ? -4.959 16.162 -3.369 1.00 96.31 85 HIS A N 1
ATOM 661 C CA . HIS A 1 85 ? -4.333 17.416 -2.935 1.00 96.31 85 HIS A CA 1
ATOM 662 C C . HIS A 1 85 ? -5.256 18.634 -3.086 1.00 96.31 85 HIS A C 1
ATOM 664 O O . HIS A 1 85 ? -5.233 19.533 -2.246 1.00 96.31 85 HIS A O 1
ATOM 670 N N . ARG A 1 86 ? -6.096 18.671 -4.130 1.00 98.31 86 ARG A N 1
ATOM 671 C CA . ARG A 1 86 ? -7.119 19.720 -4.283 1.00 98.31 86 ARG A CA 1
ATOM 672 C C . ARG A 1 86 ? -8.191 19.622 -3.199 1.00 98.31 86 ARG A C 1
ATOM 674 O O . ARG A 1 86 ? -8.565 20.644 -2.631 1.00 98.31 86 ARG A O 1
ATOM 681 N N . ALA A 1 87 ? -8.667 18.414 -2.910 1.00 98.06 87 ALA A N 1
ATOM 682 C CA . ALA A 1 87 ? -9.630 18.150 -1.846 1.00 98.06 87 ALA A CA 1
ATOM 683 C C . ALA A 1 87 ? -9.052 18.503 -0.463 1.00 98.06 87 ALA A C 1
ATOM 685 O O . ALA A 1 87 ? -9.720 19.181 0.311 1.00 98.06 87 ALA A O 1
ATOM 686 N N . TYR A 1 88 ? -7.783 18.170 -0.214 1.00 97.19 88 TYR A N 1
ATOM 687 C CA . TYR A 1 88 ? -7.039 18.534 0.991 1.00 97.19 88 TYR A CA 1
ATOM 688 C C . TYR A 1 88 ? -6.920 20.051 1.159 1.00 97.19 88 TYR A C 1
ATOM 690 O O . TYR A 1 88 ? -7.235 20.585 2.218 1.00 97.19 88 TYR A O 1
ATOM 698 N N . ALA A 1 89 ? -6.537 20.779 0.104 1.00 97.38 89 ALA A N 1
ATOM 699 C CA . ALA A 1 89 ? -6.462 22.239 0.147 1.00 97.38 89 ALA A CA 1
ATOM 700 C C . ALA A 1 89 ? -7.828 22.884 0.453 1.00 97.38 89 ALA A C 1
ATOM 702 O O . ALA A 1 89 ? -7.902 23.838 1.227 1.00 97.38 89 ALA A O 1
ATOM 703 N N . LEU A 1 90 ? -8.914 22.342 -0.112 1.00 98.25 90 LEU A N 1
ATOM 704 C CA . LEU A 1 90 ? -10.276 22.793 0.183 1.00 98.25 90 LEU A CA 1
ATOM 705 C C . LEU A 1 90 ? -10.674 22.504 1.634 1.00 98.25 90 LEU A C 1
ATOM 707 O O . LEU A 1 90 ? -11.167 23.406 2.310 1.00 98.25 90 LEU A O 1
ATOM 711 N N . ALA A 1 91 ? -10.434 21.286 2.119 1.00 97.75 91 ALA A N 1
ATOM 712 C CA . ALA A 1 91 ? -10.712 20.903 3.500 1.00 97.75 91 ALA A CA 1
ATOM 713 C C . ALA A 1 91 ? -9.940 21.794 4.486 1.00 97.75 91 ALA A C 1
ATOM 715 O O . ALA A 1 91 ? -10.533 22.354 5.404 1.00 97.75 91 ALA A O 1
ATOM 716 N N . LYS A 1 92 ? -8.649 22.034 4.222 1.00 96.81 92 LYS A N 1
ATOM 717 C CA . LYS A 1 92 ? -7.795 22.931 5.013 1.00 96.81 92 LYS A CA 1
ATOM 718 C C . LYS A 1 92 ? -8.298 24.380 5.031 1.00 96.81 92 LYS A C 1
ATOM 720 O O . LYS A 1 92 ? -8.114 25.073 6.023 1.00 96.81 92 LYS A O 1
ATOM 725 N N . SER A 1 93 ? -8.950 24.839 3.961 1.00 98.06 93 SER A N 1
ATOM 726 C CA . SER A 1 93 ? -9.582 26.169 3.899 1.00 98.06 93 SER A CA 1
ATOM 727 C C . SER A 1 93 ? -10.944 26.266 4.606 1.00 98.06 93 SER A C 1
ATOM 729 O O . SER A 1 93 ? -11.569 27.322 4.563 1.00 98.06 93 SER A O 1
ATOM 731 N N . GLY A 1 94 ? -11.431 25.183 5.226 1.00 97.62 94 GLY A N 1
ATOM 732 C CA . GLY A 1 94 ? -12.739 25.143 5.886 1.00 97.62 94 GLY A CA 1
ATOM 733 C C . GLY A 1 94 ? -13.924 24.965 4.930 1.00 97.62 94 GLY A C 1
ATOM 734 O O . GLY A 1 94 ? -15.045 25.349 5.256 1.00 97.62 94 GLY A O 1
ATOM 735 N N . ALA A 1 95 ? -13.706 24.416 3.729 1.00 98.31 95 ALA A N 1
ATOM 736 C CA . ALA A 1 95 ? -14.799 24.118 2.805 1.00 98.31 95 ALA A CA 1
ATOM 737 C C . ALA A 1 95 ? -15.746 23.034 3.355 1.00 98.31 95 ALA A C 1
ATOM 739 O O . ALA A 1 95 ? -15.331 22.145 4.097 1.00 98.31 95 ALA A O 1
ATOM 740 N N . SER A 1 96 ? -17.014 23.058 2.925 1.00 98.31 96 SER A N 1
ATOM 741 C CA . SER A 1 96 ? -17.994 22.035 3.309 1.00 98.31 96 SER A CA 1
ATOM 742 C C . SER A 1 96 ? -17.618 20.638 2.800 1.00 98.31 96 SER A C 1
ATOM 744 O O . SER A 1 96 ? -17.030 20.482 1.724 1.00 98.31 96 SER A O 1
ATOM 746 N N . GLN A 1 97 ? -18.032 19.608 3.545 1.00 97.94 97 GLN A N 1
ATOM 747 C CA . GLN A 1 97 ? -17.758 18.203 3.225 1.00 97.94 97 GLN A CA 1
ATOM 748 C C . GLN A 1 97 ? -18.232 17.813 1.817 1.00 97.94 97 GLN A C 1
ATOM 750 O O . GLN A 1 97 ? -17.533 17.107 1.093 1.00 97.94 97 GLN A O 1
ATOM 755 N N . GLU A 1 98 ? -19.398 18.309 1.397 1.00 98.31 98 GLU A N 1
ATOM 756 C CA . GLU A 1 98 ? -19.949 18.074 0.058 1.00 98.31 98 GLU A CA 1
ATOM 757 C C . GLU A 1 98 ? -19.051 18.640 -1.045 1.00 98.31 98 GLU A C 1
ATOM 759 O O . GLU A 1 98 ? -18.819 17.984 -2.062 1.00 98.31 98 GLU A O 1
ATOM 764 N N . LYS A 1 99 ? -18.494 19.840 -0.837 1.00 98.44 99 LYS A N 1
ATOM 765 C CA . LYS A 1 99 ? -17.590 20.478 -1.799 1.00 98.44 99 LYS A CA 1
ATOM 766 C C . LYS A 1 99 ? -16.285 19.694 -1.931 1.00 98.44 99 LYS A C 1
ATOM 768 O O . LYS A 1 99 ? -15.773 19.556 -3.040 1.00 98.44 99 LYS A O 1
ATOM 773 N N . VAL A 1 100 ? -15.782 19.150 -0.823 1.00 98.38 100 VAL A N 1
ATOM 774 C CA . VAL A 1 100 ? -14.595 18.284 -0.798 1.00 98.38 100 VAL A CA 1
ATOM 775 C C . VAL A 1 100 ? -14.879 16.960 -1.523 1.00 98.38 100 VAL A C 1
ATOM 777 O O . VAL A 1 100 ? -14.160 16.619 -2.465 1.00 98.38 100 VAL A O 1
ATOM 780 N N . LYS A 1 101 ? -15.984 16.275 -1.188 1.00 97.69 101 LYS A N 1
ATOM 781 C CA . LYS A 1 101 ? -16.414 15.020 -1.839 1.00 97.69 101 LYS A CA 1
ATOM 782 C C . LYS A 1 101 ? -16.686 15.183 -3.336 1.00 97.69 101 LYS A C 1
ATOM 784 O O . LYS A 1 101 ? -16.415 14.274 -4.112 1.00 97.69 101 LYS A O 1
ATOM 789 N N . LYS A 1 102 ? -17.163 16.351 -3.776 1.00 98.12 102 LYS A N 1
ATOM 790 C CA . LYS A 1 102 ? -17.363 16.648 -5.205 1.00 98.12 102 LYS A CA 1
ATOM 791 C C . LYS A 1 102 ? -16.052 16.648 -5.999 1.00 98.12 102 LYS A C 1
ATOM 793 O O . LYS A 1 102 ? -16.061 16.321 -7.183 1.00 98.12 102 LYS A O 1
ATOM 798 N N . VAL A 1 103 ? -14.936 17.031 -5.376 1.00 98.12 103 VAL A N 1
ATOM 799 C CA . VAL A 1 103 ? -13.608 17.020 -6.014 1.00 98.12 103 VAL A CA 1
ATOM 800 C C . VAL A 1 103 ? -12.979 15.635 -5.948 1.00 98.12 103 VAL A C 1
ATOM 802 O O . VAL A 1 103 ? -12.404 15.169 -6.935 1.00 98.12 103 VAL A O 1
ATOM 805 N N . PHE A 1 104 ? -13.081 14.985 -4.792 1.00 97.81 104 PHE A N 1
ATOM 806 C CA . PHE A 1 104 ? -12.563 13.644 -4.579 1.00 97.81 104 PHE A CA 1
ATOM 807 C C . PHE A 1 104 ? -13.471 12.895 -3.588 1.00 97.81 104 PHE A C 1
ATOM 809 O O . PHE A 1 104 ? -13.396 13.163 -2.386 1.00 97.81 104 PHE A O 1
ATOM 816 N N . PRO A 1 105 ? -14.351 11.997 -4.075 1.00 97.38 105 PRO A N 1
ATOM 817 C CA . PRO A 1 105 ? -15.350 11.322 -3.242 1.00 97.38 105 PRO A CA 1
ATOM 818 C C . PRO A 1 105 ? -14.751 10.572 -2.050 1.00 97.38 105 PRO A C 1
ATOM 820 O O . PRO A 1 105 ? -15.281 10.660 -0.944 1.00 97.38 105 PRO A O 1
ATOM 823 N N . ASP A 1 106 ? -13.599 9.937 -2.263 1.00 96.88 106 ASP A N 1
ATOM 824 C CA . ASP A 1 106 ? -12.921 9.066 -1.297 1.00 96.88 106 ASP A CA 1
ATOM 825 C C . ASP A 1 106 ? -11.948 9.825 -0.372 1.00 96.88 106 ASP A C 1
ATOM 827 O O . ASP A 1 106 ? -11.074 9.232 0.255 1.00 96.88 106 ASP A O 1
ATOM 831 N N . TYR A 1 107 ? -12.054 11.158 -0.290 1.00 97.69 107 TYR A N 1
ATOM 832 C CA . TYR A 1 107 ? -11.125 11.991 0.482 1.00 97.69 107 TYR A CA 1
ATOM 833 C C . TYR A 1 107 ? -11.070 11.621 1.968 1.00 97.69 107 TYR A C 1
ATOM 835 O O . TYR A 1 107 ? -9.991 11.388 2.508 1.00 97.69 107 TYR A O 1
ATOM 843 N N . TYR A 1 108 ? -12.231 11.564 2.624 1.00 96.88 108 TYR A N 1
ATOM 844 C CA . TYR A 1 108 ? -12.314 11.311 4.067 1.00 96.88 108 TYR A CA 1
ATOM 845 C C . TYR A 1 108 ? -11.934 9.876 4.431 1.00 96.88 108 TYR A C 1
ATOM 847 O O . TYR A 1 108 ? -11.453 9.630 5.532 1.00 96.88 108 TYR A O 1
ATOM 855 N N . ASP A 1 109 ? -12.084 8.959 3.481 1.00 95.44 109 ASP A N 1
ATOM 856 C CA . ASP A 1 109 ? -11.656 7.576 3.636 1.00 95.44 109 ASP A CA 1
ATOM 857 C C . ASP A 1 109 ? -10.137 7.433 3.547 1.00 95.44 109 ASP A C 1
ATOM 859 O O . ASP A 1 109 ? -9.613 6.454 4.055 1.00 95.44 109 ASP A O 1
ATOM 863 N N . LEU A 1 110 ? -9.426 8.360 2.895 1.00 95.25 110 LEU A N 1
ATOM 864 C CA . LEU A 1 110 ? -7.970 8.303 2.721 1.00 95.25 110 LEU A CA 1
ATOM 865 C C . LEU A 1 110 ? -7.202 9.167 3.725 1.00 95.25 110 LEU A C 1
ATOM 867 O O . LEU A 1 110 ? -6.126 8.766 4.165 1.00 95.25 110 LEU A O 1
ATOM 871 N N . VAL A 1 111 ? -7.739 10.331 4.104 1.00 95.75 111 VAL A N 1
ATOM 872 C CA . VAL A 1 111 ? -7.041 11.292 4.980 1.00 95.75 111 VAL A CA 1
ATOM 873 C C . VAL A 1 111 ? -6.663 10.675 6.332 1.00 95.75 111 VAL A C 1
ATOM 875 O O . VAL A 1 111 ? -5.538 10.850 6.791 1.00 95.75 111 VAL A O 1
ATOM 878 N N . ASN A 1 112 ? -7.550 9.846 6.894 1.00 91.81 112 ASN A N 1
ATOM 879 C CA . ASN A 1 112 ? -7.335 9.171 8.175 1.00 91.81 112 ASN A CA 1
ATOM 880 C C . ASN A 1 112 ? -6.167 8.173 8.150 1.00 91.81 112 ASN A C 1
ATOM 882 O O . ASN A 1 112 ? -5.630 7.863 9.204 1.00 91.81 112 ASN A O 1
ATOM 886 N N . HIS A 1 113 ? -5.780 7.664 6.976 1.00 92.12 113 HIS A N 1
ATOM 887 C CA . HIS A 1 113 ? -4.674 6.710 6.847 1.00 92.12 113 HIS A CA 1
ATOM 888 C C . HIS A 1 113 ? -3.355 7.398 6.481 1.00 92.12 113 HIS A C 1
ATOM 890 O O . HIS A 1 113 ? -2.302 7.004 6.967 1.00 92.12 113 HIS A O 1
ATOM 896 N N . ILE A 1 114 ? -3.398 8.452 5.660 1.00 89.81 114 ILE A N 1
ATOM 897 C CA . ILE A 1 114 ? -2.184 9.131 5.179 1.00 89.81 114 ILE A CA 1
ATOM 898 C C . ILE A 1 114 ? -1.566 10.031 6.268 1.00 89.81 114 ILE A C 1
ATOM 900 O O . ILE A 1 114 ? -0.343 10.136 6.374 1.00 89.81 114 ILE A O 1
ATOM 904 N N . GLU A 1 115 ? -2.386 10.689 7.094 1.00 85.69 115 GLU A N 1
ATOM 905 C CA . GLU A 1 115 ? -1.877 11.593 8.138 1.00 85.69 115 GLU A CA 1
ATOM 906 C C . GLU A 1 115 ? -1.226 10.839 9.307 1.00 85.69 115 GLU A C 1
ATOM 908 O O . GLU A 1 115 ? -0.225 11.308 9.855 1.00 85.69 115 GLU A O 1
ATOM 913 N N . SER A 1 116 ? -1.726 9.644 9.643 1.00 77.31 116 SER A N 1
ATOM 914 C CA . SER A 1 116 ? -1.152 8.807 10.703 1.00 77.31 116 SER A CA 1
ATOM 915 C C . SER A 1 116 ? 0.305 8.426 10.427 1.00 77.31 116 SER A C 1
ATOM 917 O O . SER A 1 116 ? 1.131 8.477 11.338 1.00 77.31 116 SER A O 1
ATOM 919 N N . ASP A 1 117 ? 0.643 8.137 9.169 1.00 70.69 117 ASP A N 1
ATOM 920 C CA . ASP A 1 117 ? 2.004 7.763 8.770 1.00 70.69 117 ASP A CA 1
ATOM 921 C C . ASP A 1 117 ? 2.978 8.953 8.815 1.00 70.69 117 ASP A C 1
ATOM 923 O O . ASP A 1 117 ? 4.156 8.802 9.155 1.00 70.69 117 ASP A O 1
ATOM 927 N N . THR A 1 118 ? 2.490 10.160 8.507 1.00 70.56 118 THR A N 1
ATOM 928 C CA . THR A 1 118 ? 3.337 11.361 8.419 1.00 70.56 118 THR A CA 1
ATOM 929 C C . THR A 1 118 ? 3.789 11.836 9.807 1.00 70.56 118 THR A C 1
ATOM 931 O O . THR A 1 118 ? 4.928 12.274 9.976 1.00 70.56 118 THR A O 1
ATOM 934 N N . CYS A 1 119 ? 2.931 11.716 10.828 1.00 62.69 119 CYS A N 1
ATOM 935 C CA . CYS A 1 119 ? 3.271 12.110 12.199 1.00 62.69 119 CYS A CA 1
ATOM 936 C C . CYS A 1 119 ? 4.284 11.170 12.871 1.00 62.69 119 CYS A C 1
ATOM 938 O O . CYS A 1 119 ? 5.085 11.630 13.683 1.00 62.69 119 CYS A O 1
ATOM 940 N N . GLN A 1 120 ? 4.290 9.879 12.526 1.00 61.47 120 GLN A N 1
ATOM 941 C CA . GLN A 1 120 ? 5.213 8.912 13.131 1.00 61.47 120 GLN A CA 1
ATOM 942 C C . GLN A 1 120 ? 6.649 9.053 12.607 1.00 61.47 120 GLN A C 1
ATOM 944 O O . GLN A 1 120 ? 7.595 8.844 13.362 1.00 61.47 120 GLN A O 1
ATOM 949 N N . GLN A 1 121 ? 6.832 9.474 11.351 1.00 58.62 121 GLN A N 1
ATOM 950 C CA . GLN A 1 121 ? 8.170 9.698 10.785 1.00 58.62 121 GLN A CA 1
ATOM 951 C C . GLN A 1 121 ? 8.829 10.983 11.314 1.00 58.62 121 GLN A C 1
ATOM 953 O O . GLN A 1 121 ? 10.046 11.027 11.460 1.00 58.62 121 GLN A O 1
ATOM 958 N N . ALA A 1 122 ? 8.050 12.019 11.646 1.00 59.00 122 ALA A N 1
ATOM 959 C CA . ALA A 1 122 ? 8.595 13.291 12.130 1.00 59.00 122 ALA A CA 1
ATOM 960 C C . ALA A 1 122 ? 9.057 13.253 13.600 1.00 59.00 122 ALA A C 1
ATOM 962 O O . ALA A 1 122 ? 9.907 14.048 13.991 1.00 59.00 122 ALA A O 1
ATOM 963 N N . ALA A 1 123 ? 8.518 12.343 14.418 1.00 58.81 123 ALA A N 1
ATOM 964 C CA . ALA A 1 123 ? 8.858 12.242 15.840 1.00 58.81 123 ALA A CA 1
ATOM 965 C C . ALA A 1 123 ? 10.121 11.401 16.125 1.00 58.81 123 ALA A C 1
ATOM 967 O O . ALA A 1 123 ? 10.637 11.445 17.240 1.00 58.81 123 ALA A O 1
ATOM 968 N N . GLY A 1 124 ? 10.621 10.642 15.141 1.00 55.41 124 GLY A N 1
ATOM 969 C CA . GLY A 1 124 ? 11.755 9.722 15.306 1.00 55.41 124 GLY A CA 1
ATOM 970 C C . GLY A 1 124 ? 13.141 10.306 15.011 1.00 55.41 124 GLY A C 1
ATOM 971 O O . GLY A 1 124 ? 14.128 9.635 15.284 1.00 55.41 124 GLY A O 1
ATOM 972 N N . ASP A 1 125 ? 13.230 11.529 14.477 1.00 51.31 125 ASP A N 1
ATOM 973 C CA . ASP A 1 125 ? 14.493 12.101 13.967 1.00 51.31 125 ASP A CA 1
ATOM 974 C C . ASP A 1 125 ? 15.063 13.244 14.836 1.00 51.31 125 ASP A C 1
ATOM 976 O O . ASP A 1 125 ? 16.048 13.885 14.476 1.00 51.31 125 ASP A O 1
ATOM 980 N N . THR A 1 126 ? 14.473 13.510 16.010 1.00 50.06 126 THR A N 1
ATOM 981 C CA . THR A 1 126 ? 14.980 14.513 16.974 1.00 50.06 126 THR A CA 1
ATOM 982 C C . THR A 1 126 ? 15.667 13.923 18.208 1.00 50.06 126 THR A C 1
ATOM 984 O O . THR A 1 126 ? 16.006 14.666 19.126 1.00 50.06 126 THR A O 1
ATOM 987 N N . SER A 1 127 ? 15.932 12.615 18.243 1.00 53.44 127 SER A N 1
ATOM 988 C CA . SER A 1 127 ? 16.641 11.961 19.351 1.00 53.44 127 SER A CA 1
ATOM 989 C C . SER A 1 127 ? 17.976 11.350 18.913 1.00 53.44 127 SER A C 1
ATOM 991 O O . SER A 1 127 ? 18.099 10.134 18.910 1.00 53.44 127 SER A O 1
ATOM 993 N N . ASP A 1 128 ? 18.951 12.178 18.513 1.00 47.78 128 ASP A N 1
ATOM 994 C CA . ASP A 1 128 ? 20.314 12.136 19.083 1.00 47.78 128 ASP A CA 1
ATOM 995 C C . ASP A 1 128 ? 21.224 13.240 18.502 1.00 47.78 128 ASP A C 1
ATOM 997 O O . ASP A 1 128 ? 21.994 13.057 17.563 1.00 47.78 128 ASP A O 1
ATOM 1001 N N . SER A 1 129 ? 21.153 14.427 19.103 1.00 44.69 129 SER A N 1
ATOM 1002 C CA . SER A 1 129 ? 22.307 15.335 19.180 1.00 44.69 129 SER A CA 1
ATOM 1003 C C . SER A 1 129 ? 22.603 15.648 20.648 1.00 44.69 129 SER A C 1
ATOM 1005 O O . SER A 1 129 ? 22.955 16.770 21.015 1.00 44.69 129 SER A O 1
ATOM 1007 N N . SER A 1 130 ? 22.465 14.635 21.502 1.00 44.28 130 SER A N 1
ATOM 1008 C CA . SER A 1 130 ? 23.144 14.575 22.789 1.00 44.28 130 SER A CA 1
ATOM 1009 C C . SER A 1 130 ? 24.546 14.045 22.522 1.00 44.28 130 SER A C 1
ATOM 1011 O O . SER A 1 130 ? 24.808 12.849 22.485 1.00 44.28 130 SER A O 1
ATOM 1013 N N . ILE A 1 131 ? 25.449 14.989 22.290 1.00 43.81 131 ILE A N 1
ATOM 1014 C CA . ILE A 1 131 ? 26.894 14.829 22.385 1.00 43.81 131 ILE A CA 1
ATOM 1015 C C . ILE A 1 131 ? 27.210 14.038 23.664 1.00 43.81 131 ILE A C 1
ATOM 1017 O O . ILE A 1 131 ? 27.163 14.575 24.769 1.00 43.81 131 ILE A O 1
ATOM 1021 N N . CYS A 1 132 ? 27.533 12.752 23.527 1.00 34.75 132 CYS A N 1
ATOM 1022 C CA . CYS A 1 132 ? 28.319 12.063 24.536 1.00 34.75 132 CYS A CA 1
ATOM 1023 C C . CYS A 1 132 ? 29.747 12.586 24.407 1.00 34.75 132 CYS A C 1
ATOM 1025 O O . CYS A 1 132 ? 30.517 12.172 23.541 1.00 34.75 132 CYS A O 1
ATOM 1027 N N . GLU A 1 133 ? 30.067 13.543 25.266 1.00 37.94 133 GLU A N 1
ATOM 1028 C CA . GLU A 1 133 ? 31.420 13.931 25.623 1.00 37.94 133 GLU A CA 1
ATOM 1029 C C . GLU A 1 133 ? 32.193 12.665 26.032 1.00 37.94 133 GLU A C 1
ATOM 1031 O O . GLU A 1 133 ? 32.015 12.105 27.114 1.00 37.94 133 GLU A O 1
ATOM 1036 N N . ILE A 1 134 ? 33.007 12.153 25.107 1.00 39.53 134 ILE A N 1
ATOM 1037 C CA . ILE A 1 134 ? 33.899 11.021 25.343 1.00 39.53 134 ILE A CA 1
ATOM 1038 C C . ILE A 1 134 ? 34.976 11.505 26.314 1.00 39.53 134 ILE A C 1
ATOM 1040 O O . ILE A 1 134 ? 35.977 12.093 25.907 1.00 39.53 134 ILE A O 1
ATOM 1044 N N . GLN A 1 135 ? 34.786 11.242 27.606 1.00 36.25 135 GLN A N 1
ATOM 1045 C CA . GLN A 1 135 ? 35.897 11.231 28.548 1.00 36.25 135 GLN A CA 1
ATOM 1046 C C . GLN A 1 135 ? 36.788 10.014 28.254 1.00 36.25 135 GLN A C 1
ATOM 1048 O O . GLN A 1 135 ? 36.327 8.872 28.335 1.00 36.25 135 GLN A O 1
ATOM 1053 N N . PRO A 1 136 ? 38.084 10.206 27.953 1.00 48.25 136 PRO A N 1
ATOM 1054 C CA . PRO A 1 136 ? 39.004 9.106 27.758 1.00 48.25 136 PRO A CA 1
ATOM 1055 C C . PRO A 1 136 ? 39.585 8.720 29.117 1.00 48.25 136 PRO A C 1
ATOM 1057 O O . PRO A 1 136 ? 40.613 9.262 29.518 1.00 48.25 136 PRO A O 1
ATOM 1060 N N . ARG A 1 137 ? 38.946 7.794 29.844 1.00 41.94 137 ARG A N 1
ATOM 1061 C CA . ARG A 1 137 ? 39.610 7.031 30.916 1.00 41.94 137 ARG A CA 1
ATOM 1062 C C . ARG A 1 137 ? 38.813 5.788 31.321 1.00 41.94 137 ARG A C 1
ATOM 1064 O O . ARG A 1 137 ? 37.722 5.876 31.861 1.00 41.94 137 ARG A O 1
ATOM 1071 N N . ASN A 1 138 ? 39.479 4.646 31.144 1.00 42.09 138 ASN A N 1
ATOM 1072 C CA . ASN A 1 138 ? 39.308 3.393 31.885 1.00 42.09 138 ASN A CA 1
ATOM 1073 C C . ASN A 1 138 ? 38.055 2.543 31.622 1.00 42.09 138 ASN A C 1
ATOM 1075 O O . ASN A 1 138 ? 37.209 2.470 32.497 1.00 42.09 138 ASN A O 1
ATOM 1079 N N . ILE A 1 139 ? 38.047 1.739 30.547 1.00 42.88 139 ILE A N 1
ATOM 1080 C CA . ILE A 1 139 ? 37.601 0.328 30.632 1.00 42.88 139 ILE A CA 1
ATOM 1081 C C . ILE A 1 139 ? 38.529 -0.539 29.767 1.00 42.88 139 ILE A C 1
ATOM 1083 O O . ILE A 1 139 ? 38.282 -0.845 28.603 1.00 42.88 139 ILE A O 1
ATOM 1087 N N . ILE A 1 140 ? 39.657 -0.907 30.371 1.00 46.09 140 ILE A N 1
ATOM 1088 C CA . ILE A 1 140 ? 40.467 -2.067 30.004 1.00 46.09 140 ILE A CA 1
ATOM 1089 C C . ILE A 1 140 ? 39.879 -3.283 30.740 1.00 46.09 140 ILE A C 1
ATOM 1091 O O . ILE A 1 140 ? 39.491 -3.160 31.896 1.00 46.09 140 ILE A O 1
ATOM 1095 N N . ARG A 1 141 ? 39.955 -4.452 30.085 1.00 44.72 141 ARG A N 1
ATOM 1096 C CA . ARG A 1 141 ? 39.741 -5.832 30.579 1.00 44.72 141 ARG A CA 1
ATOM 1097 C C . ARG A 1 141 ? 38.300 -6.339 30.648 1.00 44.72 141 ARG A C 1
ATOM 1099 O O . ARG A 1 141 ? 37.610 -6.175 31.642 1.00 44.72 141 ARG A O 1
ATOM 1106 N N . GLY A 1 142 ? 37.976 -7.185 29.667 1.00 41.00 142 GLY A N 1
ATOM 1107 C CA . GLY A 1 142 ? 37.177 -8.376 29.951 1.00 41.00 142 GLY A CA 1
ATOM 1108 C C . GLY A 1 142 ? 36.243 -8.850 28.849 1.00 41.00 142 GLY A C 1
ATOM 1109 O O . GLY A 1 142 ? 35.066 -8.971 29.129 1.00 41.00 142 GLY A O 1
ATOM 1110 N N . GLN A 1 143 ? 36.730 -9.157 27.639 1.00 41.50 143 GLN A N 1
ATOM 1111 C CA . GLN A 1 143 ? 36.078 -10.133 26.741 1.00 41.50 143 GLN A CA 1
ATOM 1112 C C . GLN A 1 143 ? 36.975 -10.450 25.533 1.00 41.50 143 GLN A C 1
ATOM 1114 O O . GLN A 1 143 ? 36.755 -10.037 24.401 1.00 41.50 143 GLN A O 1
ATOM 1119 N N . ARG A 1 144 ? 38.057 -11.190 25.786 1.00 45.12 144 ARG A N 1
ATOM 1120 C CA . ARG A 1 144 ? 38.906 -11.774 24.738 1.00 45.12 144 ARG A CA 1
ATOM 1121 C C . ARG A 1 144 ? 39.263 -13.203 25.132 1.00 45.12 144 ARG A C 1
ATOM 1123 O O . ARG A 1 144 ? 40.416 -13.504 25.387 1.00 45.12 144 ARG A O 1
ATOM 1130 N N . LEU A 1 145 ? 38.244 -14.047 25.302 1.00 49.00 145 LEU A N 1
ATOM 1131 C CA . LEU A 1 145 ? 38.397 -15.470 25.634 1.00 49.00 145 LEU A CA 1
ATOM 1132 C C . LEU A 1 145 ? 37.075 -16.219 25.399 1.00 49.00 145 LEU A C 1
ATOM 1134 O O . LEU A 1 145 ? 36.431 -16.670 26.337 1.00 49.00 145 LEU A O 1
ATOM 1138 N N . ARG A 1 146 ? 36.629 -16.313 24.138 1.00 47.81 146 ARG A N 1
ATOM 1139 C CA . ARG A 1 146 ? 35.622 -17.312 23.711 1.00 47.81 146 ARG A CA 1
ATOM 1140 C C . ARG A 1 146 ? 35.574 -17.518 22.190 1.00 47.81 146 ARG A C 1
ATOM 1142 O O . ARG A 1 146 ? 34.510 -17.613 21.596 1.00 47.81 146 ARG A O 1
ATOM 1149 N N . GLN A 1 147 ? 36.740 -17.596 21.545 1.00 41.66 147 GLN A N 1
ATOM 1150 C CA . GLN A 1 147 ? 36.816 -17.972 20.124 1.00 41.66 147 GLN A CA 1
ATOM 1151 C C . GLN A 1 147 ? 38.088 -18.773 19.784 1.00 41.66 147 GLN A C 1
ATOM 1153 O O . GLN A 1 147 ? 38.740 -18.536 18.776 1.00 41.66 147 GLN A O 1
ATOM 1158 N N . GLN A 1 148 ? 38.464 -19.724 20.649 1.00 42.06 148 GLN A N 1
ATOM 1159 C CA . GLN A 1 148 ? 39.601 -20.634 20.416 1.00 42.06 148 GLN A CA 1
ATOM 1160 C C . GLN A 1 148 ? 39.287 -22.125 20.670 1.00 42.06 148 GLN A C 1
ATOM 1162 O O . GLN A 1 148 ? 40.196 -22.901 20.938 1.00 42.06 148 GLN A O 1
ATOM 1167 N N . GLN A 1 149 ? 38.026 -22.569 20.571 1.00 42.28 149 GLN A N 1
ATOM 1168 C CA . GLN A 1 149 ? 37.682 -23.986 20.812 1.00 42.28 149 GLN A CA 1
ATOM 1169 C C . GLN A 1 149 ? 36.753 -24.652 19.780 1.00 42.28 149 GLN A C 1
ATOM 1171 O O . GLN A 1 149 ? 36.050 -25.589 20.126 1.00 42.28 149 GLN A O 1
ATOM 1176 N N . LEU A 1 150 ? 36.771 -24.249 18.504 1.00 41.91 150 LEU A N 1
ATOM 1177 C CA . LEU A 1 150 ? 36.108 -25.029 17.436 1.00 41.91 150 LEU A CA 1
ATOM 1178 C C . LEU A 1 150 ? 36.956 -25.126 16.160 1.00 41.91 150 LEU A C 1
ATOM 1180 O O . LEU A 1 150 ? 36.477 -24.942 15.047 1.00 41.91 150 LEU A O 1
ATOM 1184 N N . SER A 1 151 ? 38.249 -25.408 16.317 1.00 39.16 151 SER A N 1
ATOM 1185 C CA . SER A 1 151 ? 39.143 -25.679 15.181 1.00 39.16 151 SER A CA 1
ATOM 1186 C C . SER A 1 151 ? 40.097 -26.832 15.481 1.00 39.16 151 SER A C 1
ATOM 1188 O O . SER A 1 151 ? 41.293 -26.674 15.286 1.00 39.16 151 SER A O 1
ATOM 1190 N N . ARG A 1 152 ? 39.601 -27.958 16.021 1.00 43.50 152 ARG A N 1
ATOM 1191 C CA . ARG A 1 152 ? 40.366 -29.219 16.156 1.00 43.50 152 ARG A CA 1
ATOM 1192 C C . ARG A 1 152 ? 39.464 -30.453 16.307 1.00 43.50 152 ARG A C 1
ATOM 1194 O O . ARG A 1 152 ? 39.493 -31.068 17.356 1.00 43.50 152 ARG A O 1
ATOM 1201 N N . VAL A 1 153 ? 38.666 -30.774 15.292 1.00 44.91 153 VAL A N 1
ATOM 1202 C CA . VAL A 1 153 ? 38.245 -32.130 14.856 1.00 44.91 153 VAL A CA 1
ATOM 1203 C C . VAL A 1 153 ? 37.608 -31.832 13.490 1.00 44.91 153 VAL A C 1
ATOM 1205 O O . VAL A 1 153 ? 36.630 -31.100 13.449 1.00 44.91 153 VAL A O 1
ATOM 1208 N N . PHE A 1 154 ? 38.253 -32.029 12.348 1.00 41.84 154 PHE A N 1
ATOM 1209 C CA . PHE A 1 154 ? 38.348 -33.288 11.621 1.00 41.84 154 PHE A CA 1
ATOM 1210 C C . PHE A 1 154 ? 39.376 -33.084 10.497 1.00 41.84 154 PHE A C 1
ATOM 1212 O O . PHE A 1 154 ? 39.077 -32.408 9.522 1.00 41.84 154 PHE A O 1
ATOM 1219 N N . ASP A 1 155 ? 40.562 -33.665 10.645 1.00 37.25 155 ASP A N 1
ATOM 1220 C CA . ASP A 1 155 ? 41.459 -33.995 9.537 1.00 37.25 155 ASP A CA 1
ATOM 1221 C C . ASP A 1 155 ? 41.901 -35.436 9.782 1.00 37.25 155 ASP A C 1
ATOM 1223 O O . ASP A 1 155 ? 42.703 -35.686 10.680 1.00 37.25 155 ASP A O 1
ATOM 1227 N N . ALA A 1 156 ? 41.280 -36.363 9.053 1.00 41.16 156 ALA A N 1
ATOM 1228 C CA . ALA A 1 156 ? 41.769 -37.688 8.668 1.00 41.16 156 ALA A CA 1
ATOM 1229 C C . ALA A 1 156 ? 40.552 -38.513 8.232 1.00 41.16 156 ALA A C 1
ATOM 1231 O O . ALA A 1 156 ? 39.862 -39.095 9.059 1.00 41.16 156 ALA A O 1
ATOM 1232 N N . ASP A 1 157 ? 40.223 -38.474 6.943 1.00 41.56 157 ASP A N 1
ATOM 1233 C CA . ASP A 1 157 ? 40.365 -39.687 6.144 1.00 41.56 157 ASP A CA 1
ATOM 1234 C C . ASP A 1 157 ? 40.255 -39.365 4.654 1.00 41.56 157 ASP A C 1
ATOM 1236 O O . ASP A 1 157 ? 39.281 -38.826 4.131 1.00 41.56 157 ASP A O 1
ATOM 1240 N N . ASN A 1 158 ? 41.369 -39.675 4.011 1.00 41.88 158 ASN A N 1
ATOM 1241 C CA . ASN A 1 158 ? 41.667 -39.624 2.602 1.00 41.88 158 ASN A CA 1
ATOM 1242 C C . ASN A 1 158 ? 41.300 -40.997 2.025 1.00 41.88 158 ASN A C 1
ATOM 1244 O O . ASN A 1 158 ? 41.936 -41.976 2.407 1.00 41.88 158 ASN A O 1
ATOM 1248 N N . ILE A 1 159 ? 40.314 -41.088 1.128 1.00 50.16 159 ILE A N 1
ATOM 1249 C CA . ILE A 1 159 ? 40.166 -42.254 0.246 1.00 50.16 159 ILE A CA 1
ATOM 1250 C C . ILE A 1 159 ? 39.873 -41.775 -1.175 1.00 50.16 159 ILE A C 1
ATOM 1252 O O . ILE A 1 159 ? 38.850 -41.151 -1.460 1.00 50.16 159 ILE A O 1
ATOM 1256 N N . ASP A 1 160 ? 40.823 -42.109 -2.043 1.00 48.72 160 ASP A N 1
ATOM 1257 C CA . ASP A 1 160 ? 40.761 -42.138 -3.496 1.00 48.72 160 ASP A CA 1
ATOM 1258 C C . ASP A 1 160 ? 39.416 -42.620 -4.047 1.00 48.72 160 ASP A C 1
ATOM 1260 O O . ASP A 1 160 ? 38.965 -43.711 -3.706 1.00 48.72 160 ASP A O 1
ATOM 1264 N N . HIS A 1 161 ? 38.860 -41.894 -5.021 1.00 48.66 161 HIS A N 1
ATOM 1265 C CA . HIS A 1 161 ? 38.144 -42.508 -6.144 1.00 48.66 161 HIS A CA 1
ATOM 1266 C C . HIS A 1 161 ? 38.264 -41.629 -7.397 1.00 48.66 161 HIS A C 1
ATOM 1268 O O . HIS A 1 161 ? 37.442 -40.761 -7.690 1.00 48.66 161 HIS A O 1
ATOM 1274 N N . GLN A 1 162 ? 39.331 -41.880 -8.159 1.00 43.94 162 GLN A N 1
ATOM 1275 C CA . GLN A 1 162 ? 39.309 -41.715 -9.607 1.00 43.94 162 GLN A CA 1
ATOM 1276 C C . GLN A 1 162 ? 38.437 -42.826 -10.206 1.00 43.94 162 GLN A C 1
ATOM 1278 O O . GLN A 1 162 ? 38.670 -43.992 -9.908 1.00 43.94 162 GLN A O 1
ATOM 1283 N N . GLN A 1 163 ? 37.513 -42.468 -11.101 1.00 40.88 163 GLN A N 1
ATOM 1284 C CA . GLN A 1 163 ? 37.375 -42.997 -12.470 1.00 40.88 163 GLN A CA 1
ATOM 1285 C C . GLN A 1 163 ? 35.922 -42.957 -12.977 1.00 40.88 163 GLN A C 1
ATOM 1287 O O . GLN A 1 163 ? 34.978 -43.292 -12.274 1.00 40.88 163 GLN A O 1
ATOM 1292 N N . ALA A 1 164 ? 35.830 -42.626 -14.269 1.00 44.53 164 ALA A N 1
ATOM 1293 C CA . ALA A 1 164 ? 34.797 -43.011 -15.233 1.00 44.53 164 ALA A CA 1
ATOM 1294 C C . ALA A 1 164 ? 33.386 -42.391 -15.125 1.00 44.53 164 ALA A C 1
ATOM 1296 O O . ALA A 1 164 ? 32.547 -42.817 -14.343 1.00 44.53 164 ALA A O 1
ATOM 1297 N N . ASN A 1 165 ? 33.093 -41.455 -16.039 1.00 42.81 165 ASN A N 1
ATOM 1298 C CA . ASN A 1 165 ? 31.980 -41.556 -17.006 1.00 42.81 165 ASN A CA 1
ATOM 1299 C C . ASN A 1 165 ? 32.020 -40.324 -17.926 1.00 42.81 165 ASN A C 1
ATOM 1301 O O . ASN A 1 165 ? 31.756 -39.206 -17.502 1.00 42.81 165 ASN A O 1
ATOM 1305 N N . GLN A 1 166 ? 32.613 -40.409 -19.118 1.00 43.81 166 GLN A N 1
ATOM 1306 C CA . GLN A 1 166 ? 32.025 -40.942 -20.357 1.00 43.81 166 GLN A CA 1
ATOM 1307 C C . GLN A 1 166 ? 30.673 -40.313 -20.737 1.00 43.81 166 GLN A C 1
ATOM 1309 O O . GLN A 1 166 ? 29.632 -40.613 -20.169 1.00 43.81 166 GLN A O 1
ATOM 1314 N N . HIS A 1 167 ? 30.757 -39.441 -21.748 1.00 46.59 167 HIS A N 1
ATOM 1315 C CA . HIS A 1 167 ? 29.850 -39.277 -22.886 1.00 46.59 167 HIS A CA 1
ATOM 1316 C C . HIS A 1 167 ? 28.392 -39.744 -22.734 1.00 46.59 167 HIS A C 1
ATOM 1318 O O . HIS A 1 167 ? 28.115 -40.937 -22.809 1.00 46.59 167 HIS A O 1
ATOM 1324 N N . HIS A 1 168 ? 27.452 -38.793 -22.781 1.00 46.94 168 HIS A N 1
ATOM 1325 C CA . HIS A 1 168 ? 26.192 -38.995 -23.503 1.00 46.94 168 HIS A CA 1
ATOM 1326 C C . HIS A 1 168 ? 25.789 -37.724 -24.259 1.00 46.94 168 HIS A C 1
ATOM 1328 O O . HIS A 1 168 ? 25.311 -36.738 -23.702 1.00 46.94 168 HIS A O 1
ATOM 1334 N N . SER A 1 169 ? 26.051 -37.775 -25.564 1.00 43.91 169 SER A N 1
ATOM 1335 C CA . SER A 1 169 ? 25.488 -36.903 -26.586 1.00 43.91 169 SER A CA 1
ATOM 1336 C C . SER A 1 169 ? 24.033 -37.315 -26.793 1.00 43.91 169 SER A C 1
ATOM 1338 O O . SER A 1 169 ? 23.782 -38.445 -27.206 1.00 43.91 169 SER A O 1
ATOM 1340 N N . HIS A 1 170 ? 23.081 -36.423 -26.524 1.00 44.56 170 HIS A N 1
ATOM 1341 C CA . HIS A 1 170 ? 21.714 -36.593 -27.005 1.00 44.56 170 HIS A CA 1
ATOM 1342 C C . HIS A 1 170 ? 21.444 -35.615 -28.143 1.00 44.56 170 HIS A C 1
ATOM 1344 O O . HIS A 1 170 ? 21.234 -34.417 -27.951 1.00 44.56 170 HIS A O 1
ATOM 1350 N N . GLN A 1 171 ? 21.467 -36.197 -29.344 1.00 40.56 171 GLN A N 1
ATOM 1351 C CA . GLN A 1 171 ? 20.733 -35.763 -30.523 1.00 40.56 171 GLN A CA 1
ATOM 1352 C C . GLN A 1 171 ? 19.311 -35.344 -30.136 1.00 40.56 171 GLN A C 1
ATOM 1354 O O . GLN A 1 171 ? 18.532 -36.168 -29.659 1.00 40.56 171 GLN A O 1
ATOM 1359 N N . TYR A 1 172 ? 18.955 -34.092 -30.409 1.00 43.12 172 TYR A N 1
ATOM 1360 C CA . TYR A 1 172 ? 17.555 -33.711 -30.543 1.00 43.12 172 TYR A CA 1
ATOM 1361 C C . TYR A 1 172 ? 17.179 -33.761 -32.019 1.00 43.12 172 TYR A C 1
ATOM 1363 O O . TYR A 1 172 ? 17.759 -33.078 -32.861 1.00 43.12 172 TYR A O 1
ATOM 1371 N N . VAL A 1 173 ? 16.233 -34.653 -32.291 1.00 48.25 173 VAL A N 1
ATOM 1372 C CA . VAL A 1 173 ? 15.636 -34.946 -33.587 1.00 48.25 173 VAL A CA 1
ATOM 1373 C C . VAL A 1 173 ? 14.720 -33.794 -33.993 1.00 48.25 173 VAL A C 1
ATOM 1375 O O . VAL A 1 173 ? 13.829 -33.389 -33.246 1.00 48.25 173 VAL A O 1
ATOM 1378 N N . GLU A 1 174 ? 14.947 -33.293 -35.204 1.00 40.62 174 GLU A N 1
ATOM 1379 C CA . GLU A 1 174 ? 14.035 -32.428 -35.942 1.00 40.62 174 GLU A CA 1
ATOM 1380 C C . GLU A 1 174 ? 12.674 -33.113 -36.098 1.00 40.62 174 GLU A C 1
ATOM 1382 O O . GLU A 1 174 ? 12.567 -34.197 -36.668 1.00 40.62 174 GLU A O 1
ATOM 1387 N N . THR A 1 175 ? 11.607 -32.459 -35.647 1.00 51.84 175 THR A N 1
ATOM 1388 C CA . THR A 1 175 ? 10.256 -32.770 -36.120 1.00 51.84 175 THR A CA 1
ATOM 1389 C C . THR A 1 175 ? 9.687 -31.552 -36.825 1.00 51.84 175 THR A C 1
ATOM 1391 O O . THR A 1 175 ? 9.372 -30.516 -36.243 1.00 51.84 175 THR A O 1
ATOM 1394 N N . HIS A 1 176 ? 9.607 -31.694 -38.144 1.00 39.12 176 HIS A N 1
ATOM 1395 C CA . HIS A 1 176 ? 8.852 -30.833 -39.026 1.00 39.12 176 HIS A CA 1
ATOM 1396 C C . HIS A 1 176 ? 7.354 -30.996 -38.754 1.00 39.12 176 HIS A C 1
ATOM 1398 O O . HIS A 1 176 ? 6.803 -32.081 -38.919 1.00 39.12 176 HIS A O 1
ATOM 1404 N N . SER A 1 177 ? 6.663 -29.896 -38.472 1.00 47.44 177 SER A N 1
ATOM 1405 C CA . SER A 1 177 ? 5.235 -29.792 -38.768 1.00 47.44 177 SER A CA 1
ATOM 1406 C C . SER A 1 177 ? 4.923 -28.415 -39.338 1.00 47.44 177 SER A C 1
ATOM 1408 O O . SER A 1 177 ? 4.750 -27.415 -38.645 1.00 47.44 177 SER A O 1
ATOM 1410 N N . SER A 1 178 ? 4.906 -28.430 -40.665 1.00 44.44 178 SER A N 1
ATOM 1411 C CA . SER A 1 178 ? 4.300 -27.482 -41.583 1.00 44.44 178 SER A CA 1
ATOM 1412 C C . SER A 1 178 ? 2.848 -27.168 -41.212 1.00 44.44 178 SER A C 1
ATOM 1414 O O . SER A 1 178 ? 2.003 -28.054 -41.308 1.00 44.44 178 SER A O 1
ATOM 1416 N N . THR A 1 179 ? 2.531 -25.890 -40.993 1.00 48.03 179 THR A N 1
ATOM 1417 C CA . THR A 1 179 ? 1.196 -25.364 -41.314 1.00 48.03 179 THR A CA 1
ATOM 1418 C C . THR A 1 179 ? 1.333 -24.015 -42.010 1.00 48.03 179 THR A C 1
ATOM 1420 O O . THR A 1 179 ? 1.856 -23.043 -41.469 1.00 48.03 179 THR A O 1
ATOM 1423 N N . ARG A 1 180 ? 0.909 -24.016 -43.275 1.00 44.81 180 ARG A N 1
ATOM 1424 C CA . ARG A 1 180 ? 0.789 -22.870 -44.181 1.00 44.81 180 ARG A CA 1
ATOM 1425 C C . ARG A 1 180 ? -0.460 -22.040 -43.837 1.00 44.81 180 ARG A C 1
ATOM 1427 O O . ARG A 1 180 ? -1.321 -22.516 -43.109 1.00 44.81 180 ARG A O 1
ATOM 1434 N N . TYR A 1 181 ? -0.555 -20.879 -44.498 1.00 42.97 181 TYR A N 1
ATOM 1435 C CA . TYR A 1 181 ? -1.612 -19.842 -44.504 1.00 42.97 181 TYR A CA 1
ATOM 1436 C C . TYR A 1 181 ? -1.424 -18.754 -43.426 1.00 42.97 181 TYR A C 1
ATOM 1438 O O . TYR A 1 181 ? -1.283 -19.064 -42.258 1.00 42.97 181 TYR A O 1
ATOM 1446 N N . SER A 1 182 ? -1.398 -17.444 -43.691 1.00 45.28 182 SER A N 1
ATOM 1447 C CA . SER A 1 182 ? -1.523 -16.658 -44.923 1.00 45.28 182 SER A CA 1
ATOM 1448 C C . SER A 1 182 ? -0.956 -15.246 -44.705 1.00 45.28 182 SER A C 1
ATOM 1450 O O . SER A 1 182 ? -1.370 -14.524 -43.809 1.00 45.28 182 SER A O 1
ATOM 1452 N N . ARG A 1 183 ? -0.026 -14.851 -45.577 1.00 44.25 183 ARG A N 1
ATOM 1453 C CA . ARG A 1 183 ? -0.030 -13.612 -46.377 1.00 44.25 183 ARG A CA 1
ATOM 1454 C C . ARG A 1 183 ? -0.770 -12.385 -45.791 1.00 44.25 183 ARG A C 1
ATOM 1456 O O . ARG A 1 183 ? -1.938 -12.164 -46.091 1.00 44.25 183 ARG A O 1
ATOM 1463 N N . ALA A 1 184 ? -0.024 -11.487 -45.149 1.00 45.91 184 ALA A N 1
ATOM 1464 C CA . ALA A 1 184 ? -0.317 -10.051 -45.158 1.00 45.91 184 ALA A CA 1
ATOM 1465 C C . ALA A 1 184 ? 0.925 -9.281 -45.632 1.00 45.91 184 ALA A C 1
ATOM 1467 O O . ALA A 1 184 ? 2.045 -9.507 -45.176 1.00 45.91 184 ALA A O 1
ATOM 1468 N N . ARG A 1 185 ? 0.711 -8.446 -46.649 1.00 47.59 185 ARG A N 1
ATOM 1469 C CA . ARG A 1 185 ? 1.716 -7.680 -47.392 1.00 47.59 185 ARG A CA 1
ATOM 1470 C C . ARG A 1 185 ? 2.218 -6.472 -46.589 1.00 47.59 185 ARG A C 1
ATOM 1472 O O . ARG A 1 185 ? 1.410 -5.798 -45.972 1.00 47.59 185 ARG A O 1
ATOM 1479 N N . ALA A 1 186 ? 3.520 -6.202 -46.758 1.00 44.44 186 ALA A N 1
ATOM 1480 C CA . ALA A 1 186 ? 4.209 -4.901 -46.862 1.00 44.44 186 ALA A CA 1
ATOM 1481 C C . ALA A 1 186 ? 3.876 -3.819 -45.810 1.00 44.44 186 ALA A C 1
ATOM 1483 O O . ALA A 1 186 ? 2.768 -3.314 -45.757 1.00 44.44 186 ALA A O 1
ATOM 1484 N N . THR A 1 187 ? 4.843 -3.365 -45.010 1.00 47.75 187 THR A N 1
ATOM 1485 C CA . THR A 1 187 ? 5.925 -2.476 -45.477 1.00 47.75 187 THR A CA 1
ATOM 1486 C C . THR A 1 187 ? 7.257 -2.763 -44.775 1.00 47.75 187 THR A C 1
ATOM 1488 O O . THR A 1 187 ? 7.399 -2.633 -43.564 1.00 47.75 187 THR A O 1
ATOM 1491 N N . ARG A 1 188 ? 8.263 -3.142 -45.570 1.00 40.75 188 ARG A N 1
ATOM 1492 C CA . ARG A 1 188 ? 9.639 -3.416 -45.142 1.00 40.75 188 ARG A CA 1
ATOM 1493 C C . ARG A 1 188 ? 10.462 -2.132 -45.267 1.00 40.75 188 ARG A C 1
ATOM 1495 O O . ARG A 1 188 ? 10.983 -1.838 -46.338 1.00 40.75 188 ARG A O 1
ATOM 1502 N N . THR A 1 189 ? 10.583 -1.367 -44.187 1.00 48.38 189 THR A N 1
ATOM 1503 C CA . THR A 1 189 ? 11.648 -0.368 -44.033 1.00 48.38 189 THR A CA 1
ATOM 1504 C C . THR A 1 189 ? 12.931 -1.106 -43.670 1.00 48.38 189 THR A C 1
ATOM 1506 O O . THR A 1 189 ? 13.161 -1.509 -42.533 1.00 48.38 189 THR A O 1
ATOM 1509 N N . THR A 1 190 ? 13.763 -1.346 -44.679 1.00 46.28 190 THR A N 1
ATOM 1510 C CA . THR A 1 190 ? 15.090 -1.942 -44.524 1.00 46.28 190 THR A CA 1
ATOM 1511 C C . THR A 1 190 ? 16.022 -0.909 -43.888 1.00 46.28 190 THR A C 1
ATOM 1513 O O . THR A 1 190 ? 16.751 -0.212 -44.589 1.00 46.28 190 THR A O 1
ATOM 1516 N N . ILE A 1 191 ? 16.001 -0.782 -42.559 1.00 47.00 191 ILE A N 1
ATOM 1517 C CA . ILE A 1 191 ? 17.076 -0.087 -41.848 1.00 47.00 191 ILE A CA 1
ATOM 1518 C C . ILE A 1 191 ? 18.262 -1.046 -41.817 1.00 47.00 191 ILE A C 1
ATOM 1520 O O . ILE A 1 191 ? 18.290 -2.035 -41.085 1.00 47.00 191 ILE A O 1
ATOM 1524 N N . ARG A 1 192 ? 19.219 -0.768 -42.699 1.00 45.53 192 ARG A N 1
ATOM 1525 C CA . ARG A 1 192 ? 20.513 -1.435 -42.805 1.00 45.53 192 ARG A CA 1
ATOM 1526 C C . ARG A 1 192 ? 21.332 -1.067 -41.560 1.00 45.53 192 ARG A C 1
ATOM 1528 O O . ARG A 1 192 ? 22.153 -0.159 -41.601 1.00 45.53 192 ARG A O 1
ATOM 1535 N N . TYR A 1 193 ? 21.094 -1.745 -40.440 1.00 46.47 193 TYR A N 1
ATOM 1536 C CA . TYR A 1 193 ? 22.034 -1.718 -39.323 1.00 46.47 193 TYR A CA 1
ATOM 1537 C C . TYR A 1 193 ? 23.258 -2.532 -39.739 1.00 46.47 193 TYR A C 1
ATOM 1539 O O . TYR A 1 193 ? 23.240 -3.762 -39.746 1.00 46.47 193 TYR A O 1
ATOM 1547 N N . GLN A 1 194 ? 24.311 -1.825 -40.146 1.00 46.44 194 GLN A N 1
ATOM 1548 C CA . GLN A 1 194 ? 25.662 -2.365 -40.194 1.00 46.44 194 GLN A CA 1
ATOM 1549 C C . GLN A 1 194 ? 26.043 -2.768 -38.766 1.00 46.44 194 GLN A C 1
ATOM 1551 O O . GLN A 1 194 ? 26.533 -1.959 -37.986 1.00 46.44 194 GLN A O 1
ATOM 1556 N N . ASN A 1 195 ? 25.776 -4.024 -38.413 1.00 47.69 195 ASN A N 1
ATOM 1557 C CA . ASN A 1 195 ? 26.304 -4.640 -37.207 1.00 47.69 195 ASN A CA 1
ATOM 1558 C C . ASN A 1 195 ? 27.778 -4.986 -37.466 1.00 47.69 195 ASN A C 1
ATOM 1560 O O . ASN A 1 195 ? 28.124 -6.114 -37.803 1.00 47.69 195 ASN A O 1
ATOM 1564 N N . ARG A 1 196 ? 28.624 -3.955 -37.414 1.00 50.06 196 ARG A N 1
ATOM 1565 C CA . ARG A 1 196 ? 30.083 -4.047 -37.425 1.00 50.06 196 ARG A CA 1
ATOM 1566 C C . ARG A 1 196 ? 30.575 -3.648 -36.039 1.00 50.06 196 ARG A C 1
ATOM 1568 O O . ARG A 1 196 ? 31.265 -2.651 -35.898 1.00 50.06 196 ARG A O 1
ATOM 1575 N N . ASN A 1 197 ? 30.186 -4.413 -35.025 1.00 49.25 197 ASN A N 1
ATOM 1576 C CA . ASN A 1 197 ? 30.879 -4.389 -33.746 1.00 49.25 197 ASN A CA 1
ATOM 1577 C C . ASN A 1 197 ? 31.698 -5.664 -33.661 1.00 49.25 197 ASN A C 1
ATOM 1579 O O . ASN A 1 197 ? 31.233 -6.737 -33.287 1.00 49.25 197 ASN A O 1
ATOM 1583 N N . GLU A 1 198 ? 32.909 -5.478 -34.167 1.00 47.69 198 GLU A N 1
ATOM 1584 C CA . GLU A 1 198 ? 34.136 -6.179 -33.855 1.00 47.69 198 GLU A CA 1
ATOM 1585 C C . GLU A 1 198 ? 34.034 -7.022 -32.588 1.00 47.69 198 GLU A C 1
ATOM 1587 O O . GLU A 1 198 ? 33.737 -6.536 -31.494 1.00 47.69 198 GLU A O 1
ATOM 1592 N N . SER A 1 199 ? 34.345 -8.297 -32.783 1.00 52.81 199 SER A N 1
ATOM 1593 C CA . SER A 1 199 ? 34.743 -9.293 -31.804 1.00 52.81 199 SER A CA 1
ATOM 1594 C C . SER A 1 199 ? 35.956 -8.809 -31.002 1.00 52.81 199 SER A C 1
ATOM 1596 O O . SER A 1 199 ? 37.038 -9.385 -31.059 1.00 52.81 199 SER A O 1
ATOM 1598 N N . SER A 1 200 ? 35.796 -7.730 -30.241 1.00 50.00 200 SER A N 1
ATOM 1599 C CA . SER A 1 200 ? 36.674 -7.399 -29.136 1.00 50.00 200 SER A CA 1
ATOM 1600 C C . SER A 1 200 ? 36.259 -8.326 -28.004 1.00 50.00 200 SER A C 1
ATOM 1602 O O . SER A 1 200 ? 35.552 -7.949 -27.067 1.00 50.00 200 SER A O 1
ATOM 1604 N N . THR A 1 201 ? 36.649 -9.596 -28.144 1.00 57.56 201 THR A N 1
ATOM 1605 C CA . THR A 1 201 ? 36.744 -10.550 -27.045 1.00 57.56 201 THR A CA 1
ATOM 1606 C C . THR A 1 201 ? 37.804 -9.977 -26.119 1.00 57.56 201 THR A C 1
ATOM 1608 O O . THR A 1 201 ? 38.979 -10.330 -26.169 1.00 57.56 201 THR A O 1
ATOM 1611 N N . ARG A 1 202 ? 37.388 -8.967 -25.351 1.00 57.50 202 ARG A N 1
ATOM 1612 C CA . ARG A 1 202 ? 38.121 -8.383 -24.246 1.00 57.50 202 ARG A CA 1
ATOM 1613 C C . ARG A 1 202 ? 38.456 -9.589 -23.386 1.00 57.50 202 ARG A C 1
ATOM 1615 O O . ARG A 1 202 ? 37.552 -10.175 -22.796 1.00 57.50 202 ARG A O 1
ATOM 1622 N N . MET A 1 203 ? 39.718 -10.006 -23.418 1.00 55.41 203 MET A N 1
ATOM 1623 C CA . MET A 1 203 ? 40.285 -10.957 -22.473 1.00 55.41 203 MET A CA 1
ATOM 1624 C C . MET A 1 203 ? 40.094 -10.306 -21.105 1.00 55.41 203 MET A C 1
ATOM 1626 O O . MET A 1 203 ? 40.921 -9.513 -20.662 1.00 55.41 203 MET A O 1
ATOM 1630 N N . GLN A 1 204 ? 38.913 -10.501 -20.513 1.00 61.03 204 GLN A N 1
ATOM 1631 C CA . GLN A 1 204 ? 38.673 -10.151 -19.130 1.00 61.03 204 GLN A CA 1
ATOM 1632 C C . GLN A 1 204 ? 39.675 -10.981 -18.359 1.00 61.03 204 GLN A C 1
ATOM 1634 O O . GLN A 1 204 ? 39.706 -12.203 -18.494 1.00 61.03 204 GLN A O 1
ATOM 1639 N N . ASP A 1 205 ? 40.542 -10.282 -17.638 1.00 81.00 205 ASP A N 1
ATOM 1640 C CA . ASP A 1 205 ? 41.543 -10.896 -16.792 1.00 81.00 205 ASP A CA 1
ATOM 1641 C C . ASP A 1 205 ? 40.840 -11.944 -15.904 1.00 81.00 205 ASP A C 1
ATOM 1643 O O . ASP A 1 205 ? 39.965 -11.573 -15.108 1.00 81.00 205 ASP A O 1
ATOM 1647 N N . PRO A 1 206 ? 41.146 -13.247 -16.059 1.00 87.69 206 PRO A N 1
ATOM 1648 C CA . PRO A 1 206 ? 40.473 -14.311 -15.317 1.00 87.69 206 PRO A CA 1
ATOM 1649 C C . PRO A 1 206 ? 40.612 -14.132 -13.797 1.00 87.69 206 PRO A C 1
ATOM 1651 O O . PRO A 1 206 ? 39.771 -14.620 -13.039 1.00 87.69 206 PRO A O 1
ATOM 1654 N N . LEU A 1 207 ? 41.618 -13.378 -13.334 1.00 89.75 207 LEU A N 1
ATOM 1655 C CA . LEU A 1 207 ? 41.764 -13.012 -11.926 1.00 89.75 207 LEU A CA 1
ATOM 1656 C C . LEU A 1 207 ? 40.669 -12.050 -11.457 1.00 89.75 207 LEU A C 1
ATOM 1658 O O . LEU A 1 207 ? 40.112 -12.238 -10.376 1.00 89.75 207 LEU A O 1
ATOM 1662 N N . LEU A 1 208 ? 40.319 -11.055 -12.273 1.00 88.12 208 LEU A N 1
ATOM 1663 C CA . LEU A 1 208 ? 39.278 -10.083 -11.937 1.00 88.12 208 LEU A CA 1
ATOM 1664 C C . LEU A 1 208 ? 37.897 -10.745 -11.930 1.00 88.12 208 LEU A C 1
ATOM 1666 O O . LEU A 1 208 ? 37.079 -10.476 -11.050 1.00 88.12 208 LEU A O 1
ATOM 1670 N N . GLN A 1 209 ? 37.665 -11.678 -12.856 1.00 88.44 209 GLN A N 1
ATOM 1671 C CA . GLN A 1 209 ? 36.448 -12.485 -12.865 1.00 88.44 209 GLN A CA 1
ATOM 1672 C C . GLN A 1 209 ? 36.338 -13.353 -11.601 1.00 88.44 209 GLN A C 1
ATOM 1674 O O . GLN A 1 209 ? 35.277 -13.394 -10.978 1.00 88.44 209 GLN A O 1
ATOM 1679 N N . ARG A 1 210 ? 37.432 -13.994 -11.167 1.00 93.06 210 ARG A N 1
ATOM 1680 C CA . ARG A 1 210 ? 37.454 -14.788 -9.929 1.00 93.06 210 ARG 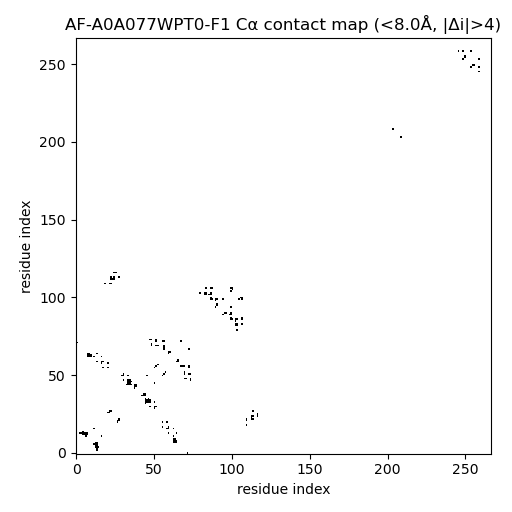A CA 1
ATOM 1681 C C . ARG A 1 210 ? 37.171 -13.938 -8.689 1.00 93.06 210 ARG A C 1
ATOM 1683 O O . ARG A 1 210 ? 36.325 -14.314 -7.885 1.00 93.06 210 ARG A O 1
ATOM 1690 N N . GLN A 1 211 ? 37.798 -12.766 -8.576 1.00 93.12 211 GLN A N 1
ATOM 1691 C CA . GLN A 1 211 ? 37.527 -11.829 -7.478 1.00 93.12 211 GLN A CA 1
ATOM 1692 C C . GLN A 1 211 ? 36.060 -11.386 -7.446 1.00 93.12 211 GLN A C 1
ATOM 1694 O O . GLN A 1 211 ? 35.470 -11.261 -6.371 1.00 93.12 211 GLN A O 1
ATOM 1699 N N . HIS A 1 212 ? 35.453 -11.178 -8.617 1.00 89.94 212 HIS A N 1
ATOM 1700 C CA . HIS A 1 212 ? 34.043 -10.822 -8.711 1.00 89.94 212 HIS A CA 1
ATOM 1701 C C . HIS A 1 212 ? 33.127 -11.950 -8.213 1.00 89.94 212 HIS A C 1
ATOM 1703 O O . HIS A 1 212 ? 32.205 -11.689 -7.440 1.00 89.94 212 HIS A O 1
ATOM 1709 N N . TYR A 1 213 ? 33.406 -13.204 -8.584 1.00 94.00 213 TYR A N 1
ATOM 1710 C CA . TYR A 1 213 ? 32.655 -14.358 -8.082 1.00 94.00 213 TYR A CA 1
ATOM 1711 C C . TYR A 1 213 ? 32.813 -14.561 -6.573 1.00 94.00 213 TYR A C 1
ATOM 1713 O O . TYR A 1 213 ? 31.820 -14.823 -5.889 1.00 94.00 213 TYR A O 1
ATOM 1721 N N . ASP A 1 214 ? 34.020 -14.388 -6.033 1.00 96.06 214 ASP A N 1
ATOM 1722 C CA . ASP A 1 214 ? 34.263 -14.493 -4.591 1.00 96.06 214 ASP A CA 1
ATOM 1723 C C . ASP A 1 214 ? 33.473 -13.426 -3.816 1.00 96.06 214 ASP A C 1
ATOM 1725 O O . ASP A 1 214 ? 32.879 -13.716 -2.774 1.00 96.06 214 ASP A O 1
ATOM 1729 N N . LEU A 1 215 ? 33.405 -12.199 -4.346 1.00 95.81 215 LEU A N 1
ATOM 1730 C CA . LEU A 1 215 ? 32.610 -11.119 -3.761 1.00 95.81 215 LEU A CA 1
ATOM 1731 C C . LEU A 1 215 ? 31.110 -11.440 -3.778 1.00 95.81 215 LEU A C 1
ATOM 1733 O O . LEU A 1 215 ? 30.445 -11.291 -2.753 1.00 95.81 215 LEU A O 1
ATOM 1737 N N . ILE A 1 216 ? 30.583 -11.902 -4.916 1.00 94.38 216 ILE A N 1
ATOM 1738 C CA . ILE A 1 216 ? 29.166 -12.278 -5.045 1.00 94.38 216 ILE A CA 1
ATOM 1739 C C . ILE A 1 216 ? 28.821 -13.403 -4.066 1.00 94.38 216 ILE A C 1
ATOM 1741 O O . ILE A 1 216 ? 27.799 -13.335 -3.385 1.00 94.38 216 ILE A O 1
ATOM 1745 N N . THR A 1 217 ? 29.688 -14.408 -3.948 1.00 96.62 217 THR A N 1
ATOM 1746 C CA . THR A 1 217 ? 29.473 -15.553 -3.053 1.00 96.62 217 THR A CA 1
ATOM 1747 C C . THR A 1 217 ? 29.415 -15.111 -1.591 1.00 96.62 217 THR A C 1
ATOM 1749 O O . THR A 1 217 ? 28.517 -15.523 -0.858 1.00 96.62 217 THR A O 1
ATOM 1752 N N . ARG A 1 218 ? 30.312 -14.206 -1.172 1.00 97.12 218 ARG A N 1
ATOM 1753 C CA . ARG A 1 218 ? 30.284 -13.622 0.180 1.00 97.12 218 ARG A CA 1
ATOM 1754 C C . ARG A 1 218 ? 29.010 -12.822 0.439 1.00 97.12 218 ARG A C 1
ATOM 1756 O O . ARG A 1 218 ? 28.438 -12.930 1.520 1.00 97.12 218 ARG A O 1
ATOM 1763 N N . LEU A 1 219 ? 28.552 -12.047 -0.544 1.00 95.25 219 LEU A N 1
ATOM 1764 C CA . LEU A 1 219 ? 27.338 -11.241 -0.418 1.00 95.25 219 LEU A CA 1
ATOM 1765 C C . LEU A 1 219 ? 26.088 -12.123 -0.290 1.00 95.25 219 LEU A C 1
ATOM 1767 O O . LEU A 1 219 ? 25.246 -11.870 0.570 1.00 95.25 219 LEU A O 1
ATOM 1771 N N . LEU A 1 220 ? 26.000 -13.196 -1.080 1.00 94.94 220 LEU A N 1
ATOM 1772 C CA . LEU A 1 220 ? 24.931 -14.194 -0.962 1.00 94.94 220 LEU A CA 1
ATOM 1773 C C . LEU A 1 220 ? 24.951 -14.884 0.407 1.00 94.94 220 LEU A C 1
ATOM 1775 O O . LEU A 1 220 ? 23.909 -15.021 1.045 1.00 94.94 220 LEU A O 1
ATOM 1779 N N . GLN A 1 221 ? 26.134 -15.261 0.897 1.00 97.00 221 GLN A N 1
ATOM 1780 C CA . GLN A 1 221 ? 26.279 -15.869 2.219 1.00 97.00 221 GLN A CA 1
ATOM 1781 C C . GLN A 1 221 ? 25.831 -14.918 3.339 1.00 97.00 221 GLN A C 1
ATOM 1783 O O . GLN A 1 221 ? 25.140 -15.338 4.266 1.00 97.00 221 GLN A O 1
ATOM 1788 N N . GLN A 1 222 ? 26.172 -13.631 3.241 1.00 96.19 222 GLN A N 1
ATOM 1789 C CA . GLN A 1 222 ? 25.733 -12.615 4.196 1.00 96.19 222 GLN A CA 1
ATOM 1790 C C . GLN A 1 222 ? 24.210 -12.425 4.165 1.00 96.19 222 GLN A C 1
ATOM 1792 O O . GLN A 1 222 ? 23.581 -12.319 5.217 1.00 96.19 222 GLN A O 1
ATOM 1797 N N . GLN A 1 223 ? 23.600 -12.421 2.977 1.00 92.81 223 GLN A N 1
ATOM 1798 C CA . GLN A 1 223 ? 22.148 -12.323 2.844 1.00 92.81 223 GLN A CA 1
ATOM 1799 C C . GLN A 1 223 ? 21.437 -13.524 3.485 1.00 92.81 223 GLN A C 1
ATOM 1801 O O . GLN A 1 223 ? 20.454 -13.333 4.200 1.00 92.81 223 GLN A O 1
ATOM 1806 N N . GLN A 1 224 ? 21.958 -14.741 3.297 1.00 95.81 224 GLN A N 1
ATOM 1807 C CA . GLN A 1 224 ? 21.411 -15.936 3.941 1.00 95.81 224 GLN A CA 1
ATOM 1808 C C . GLN A 1 224 ? 21.487 -15.842 5.472 1.00 95.81 224 GLN A C 1
ATOM 1810 O O . GLN A 1 224 ? 20.505 -16.118 6.155 1.00 95.81 224 GLN A O 1
ATOM 1815 N N . GLN A 1 225 ? 22.615 -15.378 6.019 1.00 96.31 225 GLN A N 1
ATOM 1816 C CA . GLN A 1 225 ? 22.773 -15.207 7.467 1.00 96.31 225 GLN A CA 1
ATOM 1817 C C . GLN A 1 225 ? 21.762 -14.218 8.065 1.00 96.31 225 GLN A C 1
ATOM 1819 O O . GLN A 1 225 ? 21.260 -14.454 9.166 1.00 96.31 225 GLN A O 1
ATOM 1824 N N . LEU A 1 226 ? 21.448 -13.134 7.347 1.00 93.81 226 LEU A N 1
ATOM 1825 C CA . LEU A 1 226 ? 20.438 -12.162 7.773 1.00 93.81 226 LEU A CA 1
ATOM 1826 C C . LEU A 1 226 ? 19.035 -12.774 7.792 1.00 93.81 226 LEU A C 1
ATOM 1828 O O . LEU A 1 226 ? 18.306 -12.593 8.767 1.00 93.81 226 LEU A O 1
ATOM 1832 N N . LEU A 1 227 ? 18.676 -13.545 6.762 1.00 92.75 227 LEU A N 1
ATOM 1833 C CA . LEU A 1 227 ? 17.395 -14.254 6.719 1.00 92.75 227 LEU A CA 1
ATOM 1834 C C . LEU A 1 227 ? 17.275 -15.268 7.866 1.00 92.75 227 LEU A C 1
ATOM 1836 O O . LEU A 1 227 ? 16.249 -15.313 8.545 1.00 92.75 227 LEU A O 1
ATOM 1840 N N . ASP A 1 228 ? 18.342 -16.014 8.155 1.00 96.06 228 ASP A N 1
ATOM 1841 C CA . ASP A 1 228 ? 18.368 -16.969 9.268 1.00 96.06 228 ASP A CA 1
ATOM 1842 C C . ASP A 1 228 ? 18.280 -16.273 10.635 1.00 96.06 228 ASP A C 1
ATOM 1844 O O . ASP A 1 228 ? 17.741 -16.822 11.600 1.00 96.06 228 ASP A O 1
ATOM 1848 N N . GLN A 1 229 ? 18.840 -15.068 10.765 1.00 95.06 229 GLN A N 1
ATOM 1849 C CA . GLN A 1 229 ? 18.708 -14.263 11.978 1.00 95.06 229 GLN A CA 1
ATOM 1850 C C . GLN A 1 229 ? 17.272 -13.761 12.152 1.00 95.06 229 GLN A C 1
ATOM 1852 O O . GLN A 1 229 ? 16.719 -13.883 13.244 1.00 95.06 229 GLN A O 1
ATOM 1857 N N . GLN A 1 230 ? 16.652 -13.269 11.080 1.00 92.25 230 GLN A N 1
ATOM 1858 C CA . GLN A 1 230 ? 15.269 -12.801 11.099 1.00 92.25 230 GLN A CA 1
ATOM 1859 C C . GLN A 1 230 ? 14.295 -13.940 11.429 1.00 92.25 230 GLN A C 1
ATOM 1861 O O . GLN A 1 230 ? 13.418 -13.779 12.275 1.00 92.25 230 GLN A O 1
ATOM 1866 N N . ALA A 1 231 ? 14.489 -15.122 10.838 1.00 92.94 231 ALA A N 1
ATOM 1867 C CA . ALA A 1 231 ? 13.690 -16.304 11.150 1.00 92.94 231 ALA A CA 1
ATOM 1868 C C . ALA A 1 231 ? 13.826 -16.716 12.626 1.00 92.94 231 ALA A C 1
ATOM 1870 O O . ALA A 1 231 ? 12.836 -17.063 13.271 1.00 92.94 231 ALA A O 1
ATOM 1871 N N . ARG A 1 232 ? 15.040 -16.638 13.192 1.00 96.12 232 ARG A N 1
ATOM 1872 C CA . ARG A 1 232 ? 15.272 -16.896 14.623 1.00 96.12 232 ARG A CA 1
ATOM 1873 C C . ARG A 1 232 ? 14.575 -15.874 15.518 1.00 96.12 232 ARG A C 1
ATOM 1875 O O . ARG A 1 232 ? 13.957 -16.275 16.496 1.00 96.12 232 ARG A O 1
ATOM 1882 N N . GLN A 1 233 ? 14.640 -14.588 15.180 1.00 93.31 233 GLN A N 1
ATOM 1883 C CA . GLN A 1 233 ? 13.947 -13.538 15.932 1.00 93.31 233 GLN A CA 1
ATOM 1884 C C . GLN A 1 233 ? 12.429 -13.723 15.900 1.00 93.31 233 GLN A C 1
ATOM 1886 O O . GLN A 1 233 ? 11.794 -13.653 16.946 1.00 93.31 233 GLN A O 1
ATOM 1891 N N . SER A 1 234 ? 11.864 -14.042 14.734 1.00 94.31 234 SER A N 1
ATOM 1892 C CA . SER A 1 234 ? 10.429 -14.310 14.598 1.00 94.31 234 SER A CA 1
ATOM 1893 C C . SER A 1 234 ? 9.976 -15.473 15.486 1.00 94.31 234 SER A C 1
ATOM 1895 O O . SER A 1 234 ? 8.955 -15.364 16.154 1.00 94.31 234 SER A O 1
ATOM 1897 N N . ARG A 1 235 ? 10.754 -16.565 15.545 1.00 95.75 235 ARG A N 1
ATOM 1898 C CA . ARG A 1 235 ? 10.452 -17.710 16.425 1.00 95.75 235 ARG A CA 1
ATOM 1899 C C . ARG A 1 235 ? 10.533 -17.348 17.906 1.00 95.75 235 ARG A C 1
ATOM 1901 O O . ARG A 1 235 ? 9.742 -17.848 18.693 1.00 95.75 235 ARG A O 1
ATOM 1908 N N . LEU A 1 236 ? 11.487 -16.502 18.299 1.00 96.31 236 LEU A N 1
ATOM 1909 C CA . LEU A 1 236 ? 11.592 -16.047 19.687 1.00 96.31 236 LEU A CA 1
ATOM 1910 C C . LEU A 1 236 ? 10.393 -15.182 20.087 1.00 96.31 236 LEU A C 1
ATOM 1912 O O . LEU A 1 236 ? 9.832 -15.411 21.150 1.00 96.31 236 LEU A O 1
ATOM 1916 N N . GLN A 1 237 ? 9.953 -14.269 19.218 1.00 95.19 237 GLN A N 1
ATOM 1917 C CA . GLN A 1 237 ? 8.758 -13.450 19.459 1.00 95.19 237 GLN A CA 1
ATOM 1918 C C . GLN A 1 237 ? 7.486 -14.300 19.585 1.00 95.19 237 GLN A C 1
ATOM 1920 O O . GLN A 1 237 ? 6.644 -14.038 20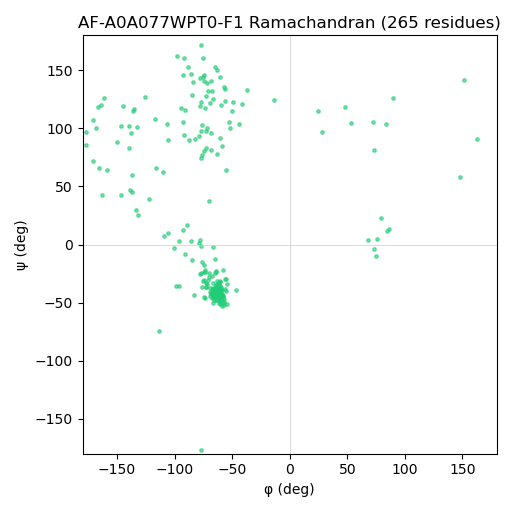.440 1.00 95.19 237 GLN A O 1
ATOM 1925 N N . GLU A 1 238 ? 7.352 -15.337 18.757 1.00 94.50 238 GLU A N 1
ATOM 1926 C CA . GLU A 1 238 ? 6.246 -16.295 18.845 1.00 94.50 238 GLU A CA 1
ATOM 1927 C C . GLU A 1 238 ? 6.255 -17.046 20.187 1.00 94.50 238 GLU A C 1
ATOM 1929 O O . GLU A 1 238 ? 5.231 -17.126 20.865 1.00 94.50 238 GLU A O 1
ATOM 1934 N N . ILE A 1 239 ? 7.427 -17.526 20.619 1.00 95.88 239 ILE A N 1
ATOM 1935 C CA . ILE A 1 239 ? 7.594 -18.188 21.921 1.00 95.88 239 ILE A CA 1
ATOM 1936 C C . ILE A 1 239 ? 7.271 -17.232 23.077 1.00 95.88 239 ILE A C 1
ATOM 1938 O O . ILE A 1 239 ? 6.568 -17.628 24.004 1.00 95.88 239 ILE A O 1
ATOM 1942 N N . GLU A 1 240 ? 7.739 -15.983 23.031 1.00 96.00 240 GLU A N 1
ATOM 1943 C CA . GLU A 1 240 ? 7.422 -14.963 24.041 1.00 96.00 240 GLU A CA 1
ATOM 1944 C C . GLU A 1 240 ? 5.911 -14.724 24.137 1.00 96.00 240 GLU A C 1
ATOM 1946 O O . GLU A 1 240 ? 5.356 -14.699 25.236 1.00 96.00 240 GLU A O 1
ATOM 1951 N N . LEU A 1 241 ? 5.220 -14.642 22.996 1.00 95.38 241 LEU A N 1
ATOM 1952 C CA . LEU A 1 241 ? 3.767 -14.497 22.958 1.00 95.38 241 LEU A CA 1
ATOM 1953 C C . LEU A 1 241 ? 3.062 -15.704 23.590 1.00 95.38 241 LEU A C 1
ATOM 1955 O O . LEU A 1 241 ? 2.116 -15.524 24.361 1.00 95.38 241 LEU A O 1
ATOM 1959 N N . HIS A 1 242 ? 3.534 -16.921 23.307 1.00 93.62 242 HIS A N 1
ATOM 1960 C CA . HIS A 1 242 ? 3.002 -18.143 23.912 1.00 93.62 242 HIS A CA 1
ATOM 1961 C C . HIS A 1 242 ? 3.208 -18.157 25.433 1.00 93.62 242 HIS A C 1
ATOM 1963 O O . HIS A 1 242 ? 2.279 -18.495 26.164 1.00 93.62 242 HIS A O 1
ATOM 1969 N N . ILE A 1 243 ? 4.381 -17.737 25.922 1.00 96.75 243 ILE A N 1
ATOM 1970 C CA . ILE A 1 243 ? 4.662 -17.621 27.362 1.00 96.75 243 ILE A CA 1
ATOM 1971 C C . ILE A 1 243 ? 3.695 -16.624 28.011 1.00 96.75 243 ILE A C 1
ATOM 1973 O O . ILE A 1 243 ? 2.998 -16.983 28.957 1.00 96.75 243 ILE A O 1
ATOM 1977 N N . SER A 1 244 ? 3.558 -15.418 27.452 1.00 96.81 244 SER A N 1
ATOM 1978 C CA . SER A 1 244 ? 2.648 -14.396 27.989 1.00 96.81 244 SER A CA 1
ATOM 1979 C C . SER A 1 244 ? 1.166 -14.784 27.920 1.00 96.81 244 SER A C 1
ATOM 1981 O O . SER A 1 244 ? 0.344 -14.233 28.656 1.00 96.81 244 SER A O 1
ATOM 1983 N N . LEU A 1 245 ? 0.773 -15.678 27.008 1.00 95.50 245 LEU A N 1
ATOM 1984 C CA . LEU A 1 245 ? -0.579 -16.239 26.974 1.00 95.50 245 LEU A CA 1
ATOM 1985 C C . LEU A 1 245 ? -0.782 -17.254 28.105 1.00 95.50 245 LEU A C 1
ATOM 1987 O O . LEU A 1 245 ? -1.793 -17.187 28.803 1.00 95.50 245 LEU A O 1
ATOM 1991 N N . ILE A 1 246 ? 0.180 -18.160 28.303 1.00 97.06 246 ILE A N 1
ATOM 1992 C CA . ILE A 1 246 ? 0.148 -19.163 29.377 1.00 97.06 246 ILE A CA 1
ATOM 1993 C C . ILE A 1 246 ? 0.092 -18.483 30.747 1.00 97.06 246 ILE A C 1
ATOM 1995 O O . ILE A 1 246 ? -0.721 -18.877 31.581 1.00 97.06 246 ILE A O 1
ATOM 1999 N N . GLU A 1 247 ? 0.903 -17.445 30.967 1.00 97.50 247 GLU A N 1
ATOM 2000 C CA . GLU A 1 247 ? 0.898 -16.662 32.210 1.00 97.50 247 GLU A CA 1
ATOM 2001 C C . GLU A 1 247 ? -0.489 -16.070 32.485 1.00 97.50 247 GLU A C 1
ATOM 2003 O O . GLU A 1 247 ? -1.056 -16.314 33.547 1.00 97.50 247 GLU A O 1
ATOM 2008 N N . ARG A 1 248 ? -1.102 -15.408 31.494 1.00 97.44 248 ARG A N 1
ATOM 2009 C CA . ARG A 1 248 ? -2.446 -14.820 31.634 1.00 97.44 248 ARG A CA 1
ATOM 2010 C C . ARG A 1 248 ? -3.548 -15.851 31.880 1.00 97.44 248 ARG A C 1
ATOM 2012 O O . ARG A 1 248 ? -4.460 -15.590 32.661 1.00 97.44 248 ARG A O 1
ATOM 2019 N N . LEU A 1 249 ? -3.494 -17.015 31.231 1.00 96.69 249 LEU A N 1
ATOM 2020 C CA . LEU A 1 249 ? -4.453 -18.096 31.492 1.00 96.69 249 LEU A CA 1
ATOM 2021 C C . LEU A 1 249 ? -4.265 -18.679 32.898 1.00 96.69 249 LEU A C 1
ATOM 2023 O O . LEU A 1 249 ? -5.242 -18.955 33.589 1.00 96.69 249 LEU A O 1
ATOM 2027 N N . THR A 1 250 ? -3.017 -18.803 33.348 1.00 98.00 250 THR A N 1
ATOM 2028 C CA . THR A 1 250 ? -2.705 -19.261 34.707 1.00 98.00 250 THR A CA 1
ATOM 2029 C C . THR A 1 250 ? -3.217 -18.264 35.751 1.00 98.00 250 THR A C 1
ATOM 2031 O O . THR A 1 250 ? -3.855 -18.666 36.720 1.00 98.00 250 THR A O 1
ATOM 2034 N N . GLU A 1 251 ? -3.019 -16.959 35.531 1.00 97.88 251 GLU A N 1
ATOM 2035 C CA . GLU A 1 251 ? -3.552 -15.885 36.386 1.00 97.88 251 GLU A CA 1
ATOM 2036 C C . GLU A 1 251 ? -5.086 -15.874 36.437 1.00 97.88 251 GLU A C 1
ATOM 2038 O O . GLU A 1 251 ? -5.672 -15.564 37.474 1.00 97.88 251 GLU A O 1
ATOM 2043 N N . ALA A 1 252 ? -5.747 -16.256 35.342 1.00 97.88 252 ALA A N 1
ATOM 2044 C CA . ALA A 1 252 ? -7.200 -16.397 35.277 1.00 97.88 252 ALA A CA 1
ATOM 2045 C C . ALA A 1 252 ? -7.733 -17.684 35.945 1.00 97.88 252 ALA A C 1
ATOM 2047 O O . ALA A 1 252 ? -8.947 -17.883 35.993 1.00 97.88 252 ALA A O 1
ATOM 2048 N N . GLY A 1 253 ? -6.857 -18.541 36.480 1.00 98.19 253 GLY A N 1
ATOM 2049 C CA . GLY A 1 253 ? -7.231 -19.751 37.216 1.00 98.19 253 GLY A CA 1
ATOM 2050 C C . GLY A 1 253 ? -7.463 -20.990 36.350 1.00 98.19 253 GLY A C 1
ATOM 2051 O O . GLY A 1 253 ? -8.012 -21.969 36.853 1.00 98.19 253 GLY A O 1
ATOM 2052 N N . PHE A 1 254 ? -7.053 -20.973 35.078 1.00 98.12 254 PHE A N 1
ATOM 2053 C CA . PHE A 1 254 ? -7.126 -22.161 34.228 1.00 98.12 254 PHE A CA 1
ATOM 2054 C C . PHE A 1 254 ? -6.135 -23.232 34.693 1.00 98.12 254 PHE A C 1
ATOM 2056 O O . PHE A 1 254 ? -4.992 -22.949 35.063 1.00 98.12 254 PHE A O 1
ATOM 2063 N N . THR A 1 255 ? -6.572 -24.485 34.633 1.00 98.12 255 THR A N 1
ATOM 2064 C CA . THR A 1 255 ? -5.727 -25.653 34.891 1.00 98.12 255 THR A CA 1
ATOM 2065 C C . THR A 1 255 ? -4.787 -25.927 33.716 1.00 98.12 255 THR A C 1
ATOM 2067 O O . THR A 1 255 ? -5.003 -25.483 32.585 1.00 98.12 255 THR A O 1
ATOM 2070 N N . LYS A 1 256 ? -3.712 -26.683 33.962 1.00 97.31 256 LYS A N 1
ATOM 2071 C CA . LYS A 1 256 ? -2.707 -27.001 32.937 1.00 97.31 256 LYS A CA 1
ATOM 2072 C C . LYS A 1 256 ? -3.318 -27.761 31.754 1.00 97.31 256 LYS A C 1
ATOM 2074 O O . LYS A 1 256 ? -2.912 -27.546 30.613 1.00 97.31 256 LYS A O 1
ATOM 2079 N N . GLU A 1 257 ? -4.283 -28.633 32.029 1.00 97.88 257 GLU A N 1
ATOM 2080 C CA . GLU A 1 257 ? -5.014 -29.423 31.041 1.00 97.88 257 GLU A CA 1
ATOM 2081 C C . GLU A 1 257 ? -5.871 -28.525 30.136 1.00 97.88 257 GLU A C 1
ATOM 2083 O O . GLU A 1 257 ? -5.819 -28.664 28.915 1.00 97.88 257 GLU A O 1
ATOM 2088 N N . GLU A 1 258 ? -6.579 -27.547 30.710 1.00 97.31 258 GLU A N 1
ATOM 2089 C CA . GLU A 1 258 ? -7.377 -26.577 29.948 1.00 97.31 258 GLU A CA 1
ATOM 2090 C C . GLU A 1 258 ? -6.495 -25.663 29.087 1.00 97.31 258 GLU A C 1
ATOM 2092 O O . GLU A 1 258 ? -6.831 -25.384 27.936 1.00 97.31 258 GLU A O 1
ATOM 2097 N N . ILE A 1 259 ? -5.338 -25.231 29.605 1.00 96.81 259 ILE A N 1
ATOM 2098 C CA . ILE A 1 259 ? -4.364 -24.441 28.834 1.00 96.81 259 ILE A CA 1
ATOM 2099 C C . ILE A 1 259 ? -3.845 -25.251 27.640 1.00 96.81 259 ILE A C 1
ATOM 2101 O O . ILE A 1 259 ? -3.774 -24.726 26.528 1.00 96.81 259 ILE A O 1
ATOM 2105 N N . ALA A 1 260 ? -3.509 -26.529 27.842 1.00 95.50 260 ALA A N 1
ATOM 2106 C CA . ALA A 1 260 ? -3.052 -27.402 26.764 1.00 95.50 260 ALA A CA 1
ATOM 2107 C C . ALA A 1 260 ? -4.135 -27.598 25.689 1.00 95.50 260 ALA A C 1
ATOM 2109 O O . ALA A 1 260 ? -3.829 -27.533 24.498 1.00 95.50 260 ALA A O 1
ATOM 2110 N N . GLU A 1 261 ? -5.397 -27.776 26.094 1.00 96.56 261 GLU A N 1
ATOM 2111 C CA . GLU A 1 261 ? -6.524 -27.889 25.163 1.00 96.56 261 GLU A CA 1
ATOM 2112 C C . GLU A 1 261 ? -6.746 -26.591 24.369 1.00 96.56 261 GLU A C 1
ATOM 2114 O O . GLU A 1 261 ? -7.014 -26.636 23.168 1.00 96.56 261 GLU A O 1
ATOM 2119 N N . GLN A 1 262 ? -6.604 -25.425 25.010 1.00 93.44 262 GLN A N 1
ATOM 2120 C CA . GLN A 1 262 ? -6.708 -24.133 24.328 1.00 93.44 262 GLN A CA 1
ATOM 2121 C C . GLN A 1 262 ? -5.566 -23.926 23.331 1.00 93.44 262 GLN A C 1
ATOM 2123 O O . GLN A 1 262 ? -5.823 -23.544 22.195 1.00 93.44 262 GLN A O 1
ATOM 2128 N N . LEU A 1 263 ? -4.319 -24.232 23.702 1.00 92.50 263 LEU A N 1
ATOM 2129 C CA . LEU A 1 263 ? -3.169 -24.110 22.797 1.00 92.50 263 LEU A CA 1
ATOM 2130 C C . LEU A 1 263 ? -3.267 -25.057 21.5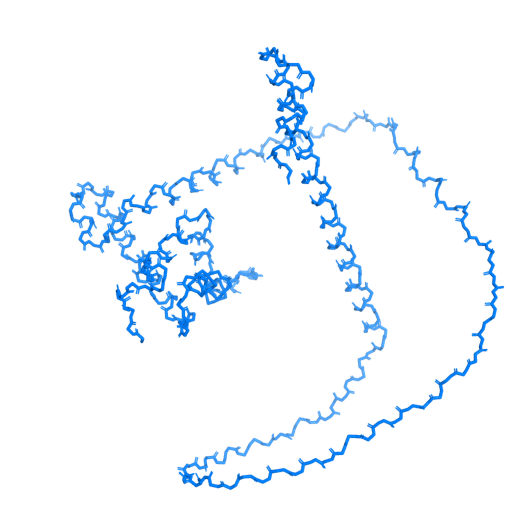94 1.00 92.50 263 LEU A C 1
ATOM 2132 O O . LEU A 1 263 ? -2.901 -24.667 20.488 1.00 92.50 263 LEU A O 1
ATOM 2136 N N . ALA A 1 264 ? -3.809 -26.264 21.780 1.00 93.25 264 ALA A N 1
ATOM 2137 C CA . ALA A 1 264 ? -4.034 -27.210 20.688 1.00 93.25 264 ALA A CA 1
ATOM 2138 C C . ALA A 1 264 ? -5.047 -26.701 19.644 1.00 93.25 264 ALA A C 1
ATOM 2140 O O . ALA A 1 264 ? -4.989 -27.125 18.496 1.00 93.25 264 ALA A O 1
ATOM 2141 N N . LYS A 1 265 ? -5.950 -25.777 20.008 1.00 92.69 265 LYS A N 1
ATOM 2142 C CA . LYS A 1 265 ? -6.900 -25.150 19.066 1.00 92.69 265 LYS A CA 1
ATOM 2143 C C . LYS A 1 265 ? -6.252 -24.089 18.167 1.00 92.69 265 LYS A C 1
ATOM 2145 O O . LYS A 1 265 ? -6.876 -23.685 17.190 1.00 92.69 265 LYS A O 1
ATOM 2150 N N . TYR A 1 266 ? -5.044 -23.628 18.499 1.00 83.31 266 TYR A N 1
ATOM 2151 C CA . TYR A 1 266 ? -4.310 -22.608 17.740 1.00 83.31 266 TYR A CA 1
ATOM 2152 C C . TYR A 1 266 ? -3.214 -23.179 16.824 1.00 83.31 266 TYR A C 1
ATOM 2154 O O . TYR A 1 266 ? -2.583 -22.403 16.107 1.00 83.31 266 TYR A O 1
ATOM 2162 N N . GLN A 1 267 ? -2.986 -24.498 16.848 1.00 74.94 267 GLN A N 1
ATOM 2163 C CA . GLN A 1 267 ? -2.084 -25.212 15.931 1.00 74.94 267 GLN A CA 1
ATOM 2164 C C . GLN A 1 267 ? -2.826 -25.676 14.676 1.00 74.94 267 GLN A C 1
ATOM 2166 O O . GLN A 1 267 ? -2.213 -25.599 13.587 1.00 74.94 267 GLN A O 1
#

Radius of gyration: 31.54 Å; Cα contacts (8 Å, |Δi|>4): 121; chains: 1; bounding box: 62×69×85 Å